Protein AF-A0A2D5Y9B2-F1 (afdb_monomer)

Sequence (205 aa):
MSTFTAEFPHLAHQVSDLDVDQLIAEATKFSTNFQPWVVFISSTDLNKKFGHHLIHPVYCCKSMHDFLKIGLDRHGCVIVVDENRAECSTLHLRELLISRTTQPFEIIPYSQTNEHQLLNEIKDSCQRVMHLISLERTISHTAQKIVSSNPRTSIASGYNHKSSNSVEYKVSQNLIRSRVSEVIDQKPEEFLRDAISQIRKPQKS

Mean predicted aligned error: 10.9 Å

Nearest PDB structures (foldseek):
  2vuh-assembly1_B-2  TM=6.798E-01  e=2.280E-01  Rhodobacter capsulatus
  4b09-assembly5_J  TM=6.342E-01  e=2.027E-01  Escherichia coli str. K-12 substr. MG1655
  2vui-assembly1_B-2  TM=6.935E-01  e=5.205E-01  Rhodobacter capsulatus
  7q4j-assembly1_A  TM=3.497E-01  e=1.056E+00  Thermoanaerobacter thermohydrosulfuricus
  4iw7-assembly1_A-2  TM=2.564E-01  e=3.236E+00  Francisella tularensis subsp. tularensis SCHU S4

Foldseek 3Di:
DDPLCVVCVVLLVVLVPDPLVVLLVQLVVPLPPDFAEEEEELCPVVCVVCVVVDPGHYYYHNHPVRCVVVPSLATQHEYEYACPDPPDHPVVVVVVSVVPYPQHYHYHHDHPPDPVVVNVVRVVRRVVSSSVNSSLVSLLVVLLVSVVPDPVVVPPDDDDSPDCPDPSSVSSSVSNVVVSVVVCVVCVPVVVVVVVVVVPDPDDD

Structure (mmCIF, N/CA/C/O backbone):
data_AF-A0A2D5Y9B2-F1
#
_entry.id   AF-A0A2D5Y9B2-F1
#
loop_
_atom_site.group_PDB
_atom_site.id
_atom_site.type_symbol
_atom_site.label_atom_id
_atom_site.label_alt_id
_atom_site.label_comp_id
_atom_site.label_asym_id
_atom_site.label_entity_id
_atom_site.label_seq_id
_atom_site.pdbx_PDB_ins_code
_atom_site.Cartn_x
_atom_site.Cartn_y
_atom_site.Cartn_z
_atom_site.occupancy
_atom_site.B_iso_or_equiv
_atom_site.auth_seq_id
_atom_site.auth_comp_id
_atom_site.auth_asym_id
_atom_site.auth_atom_id
_atom_site.pdbx_PDB_model_num
ATOM 1 N N . MET A 1 1 ? 8.720 -13.405 -19.509 1.00 42.75 1 MET A N 1
ATOM 2 C CA . MET A 1 1 ? 9.235 -12.149 -20.099 1.00 42.75 1 MET A CA 1
ATOM 3 C C . MET A 1 1 ? 8.044 -11.295 -20.491 1.00 42.75 1 MET A C 1
ATOM 5 O O . MET A 1 1 ? 7.196 -11.791 -21.223 1.00 42.75 1 MET A O 1
ATOM 9 N N . SER A 1 2 ? 7.906 -10.091 -19.930 1.00 45.91 2 SER A N 1
ATOM 10 C CA . SER A 1 2 ? 6.754 -9.227 -20.218 1.00 45.91 2 SER A CA 1
ATOM 11 C C . SER A 1 2 ? 6.873 -8.643 -21.630 1.00 45.91 2 SER A C 1
ATOM 13 O O . SER A 1 2 ? 7.965 -8.332 -22.095 1.00 45.91 2 SER A O 1
ATOM 15 N N . THR A 1 3 ? 5.759 -8.479 -22.338 1.00 50.72 3 THR A N 1
ATOM 16 C CA . THR A 1 3 ? 5.710 -7.875 -23.687 1.00 50.72 3 THR A CA 1
ATOM 17 C C . THR A 1 3 ? 6.387 -6.498 -23.754 1.00 50.72 3 THR A C 1
ATOM 19 O O . THR A 1 3 ? 6.965 -6.139 -24.775 1.00 50.72 3 THR A O 1
ATOM 22 N N . PHE A 1 4 ? 6.419 -5.770 -22.636 1.00 48.28 4 PHE A N 1
ATOM 23 C CA . PHE A 1 4 ? 7.049 -4.454 -22.499 1.00 48.28 4 PHE A CA 1
ATOM 24 C C . PHE A 1 4 ? 8.583 -4.464 -22.580 1.00 48.28 4 PHE A C 1
ATOM 26 O O . PHE A 1 4 ? 9.177 -3.464 -22.981 1.00 48.28 4 PHE A O 1
ATOM 33 N N . THR A 1 5 ? 9.243 -5.576 -22.224 1.00 57.78 5 THR A N 1
ATOM 34 C CA . THR A 1 5 ? 10.715 -5.670 -22.298 1.00 57.78 5 THR A CA 1
ATOM 35 C C . THR A 1 5 ? 11.205 -5.720 -23.748 1.00 57.78 5 THR A C 1
ATOM 37 O O . THR A 1 5 ? 12.303 -5.253 -24.040 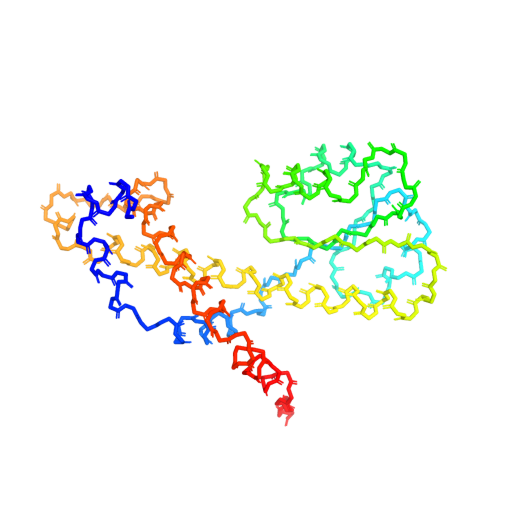1.00 57.78 5 THR A O 1
ATOM 40 N N . ALA A 1 6 ? 10.377 -6.243 -24.658 1.00 61.09 6 ALA A N 1
ATOM 41 C CA . ALA A 1 6 ? 10.677 -6.313 -26.086 1.00 61.09 6 ALA A CA 1
ATOM 42 C C . ALA A 1 6 ? 10.497 -4.960 -26.799 1.00 61.09 6 ALA A C 1
ATOM 44 O O . ALA A 1 6 ? 11.221 -4.668 -27.747 1.00 61.09 6 ALA A O 1
ATOM 45 N N . GLU A 1 7 ? 9.562 -4.125 -26.333 1.00 64.31 7 GLU A N 1
ATOM 46 C CA . GLU A 1 7 ? 9.253 -2.821 -26.937 1.00 64.31 7 GLU A CA 1
ATOM 47 C C . GLU A 1 7 ? 10.242 -1.719 -26.505 1.00 64.31 7 GLU A C 1
ATOM 49 O O . GLU A 1 7 ? 10.588 -0.842 -27.298 1.00 64.31 7 GLU A O 1
ATOM 54 N N . PHE A 1 8 ? 10.778 -1.794 -25.278 1.00 73.00 8 PHE A N 1
ATOM 55 C CA . PHE A 1 8 ? 11.723 -0.806 -24.736 1.00 73.00 8 PHE A CA 1
ATOM 56 C C . PHE A 1 8 ? 12.995 -1.445 -24.138 1.00 73.00 8 PHE A C 1
ATOM 58 O O . PHE A 1 8 ? 13.262 -1.301 -22.940 1.00 73.00 8 PHE A O 1
ATOM 65 N N . PRO A 1 9 ? 13.843 -2.101 -24.953 1.00 75.88 9 PRO A N 1
ATOM 66 C CA . PRO A 1 9 ? 15.011 -2.843 -24.462 1.00 75.88 9 PRO A CA 1
ATOM 67 C C . PRO A 1 9 ? 16.051 -1.955 -23.761 1.00 75.88 9 PRO A C 1
ATOM 69 O O . PRO A 1 9 ? 16.722 -2.389 -22.830 1.00 75.88 9 PRO A O 1
ATOM 72 N N . HIS A 1 10 ? 16.156 -0.683 -24.157 1.00 78.56 10 HIS A N 1
ATOM 73 C CA . HIS A 1 10 ? 17.067 0.272 -23.524 1.00 78.56 10 HIS A CA 1
ATOM 74 C C . HIS A 1 10 ? 16.666 0.615 -22.080 1.00 78.56 10 HIS A C 1
ATOM 76 O O . HIS A 1 10 ? 17.541 0.741 -21.230 1.00 78.56 10 HIS A O 1
ATOM 82 N N . LEU A 1 11 ? 15.363 0.717 -21.786 1.00 78.88 11 LEU A N 1
ATOM 83 C CA . LEU A 1 11 ? 14.873 0.960 -20.424 1.00 78.88 11 LEU A CA 1
ATOM 84 C C . LEU A 1 11 ? 15.108 -0.267 -19.545 1.00 78.88 11 LEU A C 1
ATOM 86 O O . LEU A 1 11 ? 15.526 -0.131 -18.401 1.00 78.88 11 LEU A O 1
ATOM 90 N N . ALA A 1 12 ? 14.891 -1.464 -20.094 1.00 78.81 12 ALA A N 1
ATOM 91 C CA . ALA A 1 12 ? 15.163 -2.709 -19.386 1.00 78.81 12 ALA A CA 1
ATOM 92 C C . ALA A 1 12 ? 16.639 -2.832 -18.983 1.00 78.81 12 ALA A C 1
ATOM 94 O O . ALA A 1 12 ? 16.920 -3.199 -17.846 1.00 78.81 12 ALA A O 1
ATOM 95 N N . HIS A 1 13 ? 17.565 -2.452 -19.869 1.00 81.25 13 HIS A N 1
ATOM 96 C CA . HIS A 1 13 ? 18.995 -2.445 -19.557 1.00 81.25 13 HIS A CA 1
ATOM 97 C C . HIS A 1 13 ? 19.363 -1.386 -18.503 1.00 81.25 13 HIS A C 1
ATOM 99 O O . HIS A 1 13 ? 20.060 -1.670 -17.539 1.00 81.25 13 HIS A O 1
ATOM 105 N N . GLN A 1 14 ? 18.822 -0.170 -18.610 1.00 79.88 14 GLN A N 1
ATOM 106 C CA . GLN A 1 14 ? 19.072 0.861 -17.596 1.00 79.88 14 GLN A CA 1
ATOM 107 C C . GLN A 1 14 ? 18.518 0.476 -16.217 1.00 79.88 14 GLN A C 1
ATOM 109 O O . GLN A 1 14 ? 19.123 0.808 -15.202 1.00 79.88 14 GLN A O 1
ATOM 114 N N . VAL A 1 15 ? 17.384 -0.231 -16.166 1.00 80.00 15 VAL A N 1
ATOM 115 C CA . VAL A 1 15 ? 16.811 -0.742 -14.913 1.00 80.00 15 VAL A CA 1
ATOM 116 C C . VAL A 1 15 ? 17.586 -1.951 -14.382 1.00 80.00 15 VAL A C 1
ATOM 118 O O . VAL A 1 15 ? 17.690 -2.093 -13.162 1.00 80.00 15 VAL A O 1
ATOM 121 N N . SER A 1 16 ? 18.155 -2.807 -15.242 1.00 80.50 16 SER A N 1
ATOM 122 C CA . SER A 1 16 ? 18.999 -3.929 -14.797 1.00 80.50 16 SER A CA 1
ATOM 123 C C . SER A 1 16 ? 20.264 -3.455 -14.090 1.00 80.50 16 SER A C 1
ATOM 125 O O . SER A 1 16 ? 20.696 -4.087 -13.131 1.00 80.50 16 SER A O 1
ATOM 127 N N . ASP A 1 17 ? 20.799 -2.312 -14.512 1.00 83.25 17 ASP A N 1
ATOM 128 C CA . ASP A 1 17 ? 22.055 -1.767 -13.993 1.00 83.25 17 ASP A CA 1
ATOM 129 C C . ASP A 1 17 ? 21.868 -0.942 -12.708 1.00 83.25 17 ASP A C 1
ATOM 131 O O . ASP A 1 17 ? 22.844 -0.494 -12.109 1.00 83.25 17 ASP A O 1
ATOM 135 N N . LEU A 1 18 ? 20.624 -0.728 -12.258 1.00 84.25 18 LEU A N 1
ATOM 136 C CA . LEU A 1 18 ? 20.363 -0.016 -11.006 1.00 84.25 18 LEU A CA 1
ATOM 137 C C . LEU A 1 18 ? 20.938 -0.769 -9.802 1.00 84.25 18 LEU A C 1
ATOM 139 O O . LEU A 1 18 ? 20.822 -1.990 -9.700 1.00 84.25 18 LEU A O 1
ATOM 143 N N . ASP A 1 19 ? 21.456 -0.030 -8.832 1.00 84.62 19 ASP A N 1
ATOM 144 C CA . ASP A 1 19 ? 21.682 -0.557 -7.492 1.00 84.62 19 ASP A CA 1
ATOM 145 C C . ASP A 1 19 ? 20.362 -0.470 -6.703 1.00 84.62 19 ASP A C 1
ATOM 147 O O . ASP A 1 19 ? 19.923 0.607 -6.287 1.00 84.62 19 ASP A O 1
ATOM 151 N N . VAL A 1 20 ? 19.674 -1.608 -6.571 1.00 82.00 20 VAL A N 1
ATOM 152 C CA . VAL A 1 20 ? 18.377 -1.687 -5.878 1.00 82.00 20 VAL A CA 1
ATOM 153 C C . VAL A 1 20 ? 18.545 -1.554 -4.367 1.00 82.00 20 VAL A C 1
ATOM 155 O O . VAL A 1 20 ? 17.680 -0.958 -3.722 1.00 82.00 20 VAL A O 1
ATOM 158 N N . ASP A 1 21 ? 19.666 -2.014 -3.813 1.00 79.88 21 ASP A N 1
ATOM 159 C CA . ASP A 1 21 ? 19.947 -1.909 -2.381 1.00 79.88 21 ASP A CA 1
ATOM 160 C C . ASP A 1 21 ? 20.160 -0.441 -1.997 1.00 79.88 21 ASP A C 1
ATOM 162 O O . ASP A 1 21 ? 19.583 0.051 -1.021 1.00 79.88 21 ASP A O 1
ATOM 166 N N . GLN A 1 22 ? 20.892 0.310 -2.829 1.00 82.62 22 GLN A N 1
ATOM 167 C CA . GLN A 1 22 ? 21.015 1.757 -2.669 1.00 82.62 22 GLN A CA 1
ATOM 168 C C . GLN A 1 22 ? 19.657 2.464 -2.795 1.00 82.62 22 GLN A C 1
ATOM 170 O O . GLN A 1 22 ? 19.368 3.370 -2.011 1.00 82.62 22 GLN A O 1
ATOM 175 N N . LEU A 1 23 ? 18.804 2.057 -3.741 1.00 82.38 23 LEU A N 1
ATOM 176 C CA . LEU A 1 23 ? 17.472 2.646 -3.929 1.00 82.38 23 LEU A CA 1
ATOM 177 C C . LEU A 1 23 ? 16.594 2.461 -2.683 1.00 82.38 23 LEU A C 1
ATOM 179 O O . LEU A 1 23 ? 15.955 3.410 -2.218 1.00 82.38 23 LEU A O 1
ATOM 183 N N . ILE A 1 24 ? 16.595 1.258 -2.110 1.00 78.25 24 ILE A N 1
ATOM 184 C CA . ILE A 1 24 ? 15.886 0.952 -0.863 1.00 78.25 24 ILE A CA 1
ATOM 185 C C . ILE A 1 24 ? 16.460 1.787 0.291 1.00 78.25 24 ILE A C 1
ATOM 187 O O . ILE A 1 24 ? 15.705 2.420 1.032 1.00 78.25 24 ILE A O 1
ATOM 191 N N . ALA A 1 25 ? 17.787 1.876 0.411 1.00 78.25 25 ALA A N 1
ATOM 192 C CA . ALA A 1 25 ? 18.440 2.692 1.434 1.00 78.25 25 ALA A CA 1
ATOM 193 C C . ALA A 1 25 ? 18.173 4.202 1.274 1.00 78.25 25 ALA A C 1
ATOM 195 O O . ALA A 1 25 ? 18.178 4.949 2.254 1.00 78.25 25 ALA A O 1
ATOM 196 N N . GLU A 1 26 ? 17.943 4.688 0.053 1.00 78.50 26 GLU A N 1
ATOM 197 C CA . GLU A 1 26 ? 17.515 6.065 -0.199 1.00 78.50 26 GLU A CA 1
ATOM 198 C C . GLU A 1 26 ? 16.062 6.289 0.230 1.00 78.50 26 GLU A C 1
ATOM 200 O O . GLU A 1 26 ? 15.765 7.321 0.834 1.00 78.50 26 GLU A O 1
ATOM 205 N N . ALA A 1 27 ? 15.173 5.316 0.009 1.00 75.50 27 ALA A N 1
ATOM 206 C CA . ALA A 1 27 ? 13.786 5.388 0.464 1.00 75.50 27 ALA A CA 1
ATOM 207 C C . ALA A 1 27 ? 13.667 5.562 1.987 1.00 75.50 27 ALA A C 1
ATOM 209 O O . ALA A 1 27 ? 12.813 6.324 2.443 1.00 75.50 27 ALA A O 1
ATOM 210 N N . THR A 1 28 ? 14.558 4.957 2.784 1.00 66.62 28 THR A N 1
ATOM 211 C CA . THR A 1 28 ? 14.522 5.133 4.248 1.00 66.62 28 THR A CA 1
ATOM 212 C C . THR A 1 28 ? 14.872 6.557 4.695 1.00 66.62 28 THR A C 1
ATOM 214 O O . THR A 1 28 ? 14.440 6.981 5.768 1.00 66.62 28 THR A O 1
ATOM 217 N N . LYS A 1 29 ? 15.591 7.335 3.870 1.00 65.94 29 LYS A N 1
ATOM 218 C CA . LYS A 1 29 ? 15.981 8.726 4.171 1.00 65.94 29 LYS A CA 1
ATOM 219 C C . LYS A 1 29 ? 14.857 9.739 3.926 1.00 65.94 29 LYS A C 1
ATOM 221 O O . LYS A 1 29 ? 14.864 10.802 4.540 1.00 65.94 29 LYS A O 1
ATOM 226 N N . PHE A 1 30 ? 13.898 9.431 3.049 1.00 56.56 30 PHE A N 1
ATOM 227 C CA . PHE A 1 30 ? 12.802 10.337 2.668 1.00 56.56 30 PHE A CA 1
ATOM 228 C C . PHE A 1 30 ? 11.581 10.297 3.604 1.00 56.56 30 PHE A C 1
ATOM 230 O O . PHE A 1 30 ? 10.629 11.052 3.386 1.00 56.56 30 PHE A O 1
ATOM 237 N N . SER A 1 31 ? 11.587 9.455 4.644 1.00 57.22 31 SER A N 1
ATOM 238 C CA . SER A 1 31 ? 10.386 9.165 5.446 1.00 57.22 31 SER A CA 1
ATOM 239 C C . SER A 1 31 ? 9.862 10.333 6.296 1.00 57.22 31 SER A C 1
ATOM 241 O O . SER A 1 31 ? 8.789 10.231 6.878 1.00 57.22 31 SER A O 1
ATOM 243 N N . THR A 1 32 ? 10.556 11.472 6.350 1.00 55.75 32 THR A N 1
ATOM 244 C CA . THR A 1 32 ? 10.253 12.550 7.305 1.00 55.75 32 THR A CA 1
ATOM 245 C C . THR A 1 32 ? 9.111 13.488 6.903 1.00 55.75 32 THR A C 1
ATOM 247 O O . THR A 1 32 ? 8.573 14.171 7.770 1.00 55.75 32 THR A O 1
ATOM 250 N N . ASN A 1 33 ? 8.696 13.523 5.630 1.00 60.28 33 ASN A N 1
ATOM 251 C CA . ASN A 1 33 ? 7.765 14.554 5.133 1.00 60.28 33 ASN A CA 1
ATOM 252 C C . ASN A 1 33 ? 6.350 14.055 4.795 1.00 60.28 33 ASN A C 1
ATOM 254 O O . ASN A 1 33 ? 5.551 14.824 4.258 1.00 60.28 33 ASN A O 1
ATOM 258 N N . PHE A 1 34 ? 6.016 12.786 5.048 1.00 69.94 34 PHE A N 1
ATOM 259 C CA . PHE A 1 34 ? 4.676 12.270 4.761 1.00 69.94 34 PHE A CA 1
ATOM 260 C C . PHE A 1 34 ? 4.128 11.453 5.921 1.00 69.94 34 PHE A C 1
ATOM 262 O O . PHE A 1 34 ? 4.796 10.563 6.431 1.00 69.94 34 PHE A O 1
ATOM 269 N N . GLN A 1 35 ? 2.887 11.741 6.304 1.00 79.94 35 GLN A N 1
ATOM 270 C CA . GLN A 1 35 ? 2.193 11.016 7.356 1.00 79.94 35 GLN A CA 1
ATOM 271 C C . GLN A 1 35 ? 1.011 10.260 6.746 1.00 79.94 35 GLN A C 1
ATOM 273 O O . GLN A 1 35 ? 0.166 10.896 6.109 1.00 79.94 35 GLN A O 1
ATOM 278 N N . PRO A 1 36 ? 0.934 8.929 6.920 1.00 88.88 36 PRO A N 1
ATOM 279 C CA . PRO A 1 36 ? -0.251 8.186 6.525 1.00 88.88 36 PRO A CA 1
ATOM 280 C C . PRO A 1 36 ? -1.459 8.651 7.332 1.00 88.88 36 PRO A C 1
ATOM 282 O O . PRO A 1 36 ? -1.324 9.128 8.460 1.00 88.88 36 PRO A O 1
ATOM 285 N N . TRP A 1 37 ? -2.644 8.505 6.754 1.00 92.81 37 TRP A N 1
ATOM 286 C CA . TRP A 1 37 ? -3.894 8.787 7.452 1.00 92.81 37 TRP A CA 1
ATOM 287 C C . TRP A 1 37 ? -4.369 7.549 8.199 1.00 92.81 37 TRP A C 1
ATOM 289 O O . TRP A 1 37 ? -4.365 6.453 7.644 1.00 92.81 37 TRP A O 1
ATOM 299 N N . VAL A 1 38 ? -4.812 7.719 9.440 1.00 93.56 38 VAL A N 1
ATOM 300 C CA . VAL A 1 38 ? -5.477 6.655 10.195 1.00 93.56 38 VAL A CA 1
ATOM 301 C C . VAL A 1 38 ? -6.977 6.818 10.011 1.00 93.56 38 VAL A C 1
ATOM 303 O O . VAL A 1 38 ? -7.529 7.879 10.293 1.00 93.56 38 VAL A O 1
ATOM 306 N N . VAL A 1 39 ? -7.647 5.778 9.528 1.00 93.94 39 VAL A N 1
ATOM 307 C CA . VAL A 1 39 ? -9.082 5.802 9.252 1.00 93.94 39 VAL A CA 1
ATOM 308 C C . VAL A 1 39 ? -9.781 4.756 10.105 1.00 93.94 39 VAL A C 1
ATOM 310 O O . VAL A 1 39 ? -9.545 3.563 9.948 1.00 93.94 39 VAL A O 1
ATOM 313 N N . PHE A 1 40 ? -10.686 5.201 10.971 1.00 92.50 40 PHE A N 1
ATOM 314 C CA . PHE A 1 40 ? -11.611 4.335 11.694 1.00 92.50 40 PHE A CA 1
ATOM 315 C C . PHE A 1 40 ? -12.913 4.216 10.898 1.00 92.50 40 PHE A C 1
ATOM 317 O O . PHE A 1 40 ? -13.611 5.215 10.705 1.00 92.50 40 PHE A O 1
ATOM 324 N N . ILE A 1 41 ? -13.253 3.011 10.436 1.00 89.75 41 ILE A N 1
ATOM 325 C CA . ILE A 1 41 ? -14.509 2.744 9.723 1.00 89.75 41 ILE A CA 1
ATOM 326 C C . ILE A 1 41 ? -15.490 2.039 10.658 1.00 89.75 41 ILE A C 1
ATOM 328 O O . ILE A 1 41 ? -15.160 1.034 11.286 1.00 89.75 41 ILE A O 1
ATOM 332 N N . SER A 1 42 ? -16.706 2.580 10.734 1.00 75.44 42 SER A N 1
ATOM 333 C CA . SER A 1 42 ? -17.836 2.032 11.496 1.00 75.44 42 SER A CA 1
ATOM 334 C C . SER A 1 42 ? -17.544 1.867 12.995 1.00 75.44 42 SER A C 1
ATOM 336 O O . SER A 1 42 ? -18.173 1.062 13.671 1.00 75.44 42 SER A O 1
ATOM 338 N N . SER A 1 43 ? -16.609 2.662 13.534 1.00 68.75 43 SER A N 1
ATOM 339 C CA . SER A 1 43 ? -16.222 2.616 14.946 1.00 68.75 43 SER A CA 1
ATOM 340 C C . SER A 1 43 ? -15.938 4.014 15.507 1.00 68.75 43 SER A C 1
ATOM 342 O O . SER A 1 43 ? -14.802 4.481 15.600 1.00 68.75 43 SER A O 1
ATOM 344 N N . THR A 1 44 ? -17.010 4.727 15.863 1.00 64.81 44 THR A N 1
ATOM 345 C CA . THR A 1 44 ? -16.948 6.122 16.339 1.00 64.81 44 THR A CA 1
ATOM 346 C C . THR A 1 44 ? -16.265 6.280 17.697 1.00 64.81 44 THR A C 1
ATOM 348 O O . THR A 1 44 ? -15.756 7.359 18.005 1.00 64.81 44 THR A O 1
ATOM 351 N N . ASP A 1 45 ? -16.226 5.219 18.503 1.00 76.50 45 ASP A N 1
ATOM 352 C CA . ASP A 1 45 ? -15.637 5.259 19.843 1.00 76.50 45 ASP A CA 1
ATOM 353 C C . ASP A 1 45 ? -14.108 5.154 19.824 1.00 76.50 45 ASP A C 1
ATOM 355 O O . ASP A 1 45 ? -13.450 5.691 20.717 1.00 76.50 45 ASP A O 1
ATOM 359 N N . LEU A 1 46 ? -13.519 4.562 18.777 1.00 79.88 46 LEU A N 1
ATOM 360 C CA . LEU A 1 46 ? -12.062 4.447 18.645 1.00 79.88 46 LEU A CA 1
ATOM 361 C C . LEU A 1 46 ? -11.384 5.807 18.535 1.00 79.88 46 LEU A C 1
ATOM 363 O O . LEU A 1 46 ? -10.311 6.003 19.095 1.00 79.88 46 LEU A O 1
ATOM 367 N N . ASN A 1 47 ? -12.017 6.783 17.889 1.00 80.94 47 ASN A N 1
ATOM 368 C CA . ASN A 1 47 ? -11.429 8.114 17.784 1.00 80.94 47 ASN A CA 1
ATOM 369 C C . ASN A 1 47 ? -11.316 8.816 19.134 1.00 80.94 47 ASN A C 1
ATOM 371 O O . ASN A 1 47 ? -10.304 9.444 19.426 1.00 80.94 47 ASN A O 1
ATOM 375 N N . LYS A 1 48 ? -12.332 8.667 19.990 1.00 79.94 48 LYS A N 1
ATOM 376 C CA . LYS A 1 48 ? -12.279 9.214 21.350 1.00 79.94 48 LYS A CA 1
ATOM 377 C C . LYS A 1 48 ? -11.159 8.552 22.154 1.00 79.94 48 LYS A C 1
ATOM 379 O O . LYS A 1 48 ? -10.435 9.238 22.869 1.00 79.94 48 LYS A O 1
ATOM 384 N N . LYS A 1 49 ? -11.001 7.236 21.996 1.00 80.44 49 LYS A N 1
ATOM 385 C CA . LYS A 1 49 ? -10.015 6.427 22.723 1.00 80.44 49 LYS A CA 1
ATOM 386 C C . LYS A 1 49 ? -8.578 6.647 22.251 1.00 80.44 49 LYS A C 1
ATOM 388 O O . LYS A 1 49 ? -7.686 6.773 23.076 1.00 80.44 49 LYS A O 1
ATOM 393 N N . PHE A 1 50 ? -8.347 6.731 20.943 1.00 82.50 50 PHE A N 1
ATOM 394 C CA . PHE A 1 50 ? -7.000 6.688 20.363 1.00 82.50 50 PHE A CA 1
ATOM 395 C C . PHE A 1 50 ? -6.578 7.966 19.651 1.00 82.50 50 PHE A C 1
ATOM 397 O O . PHE A 1 50 ? -5.382 8.171 19.463 1.00 82.50 50 PHE A O 1
ATOM 404 N N . GLY A 1 51 ? -7.512 8.842 19.274 1.00 78.56 51 GLY A N 1
ATOM 405 C CA . GLY A 1 51 ? -7.213 10.005 18.435 1.00 78.56 51 GLY A CA 1
ATOM 406 C C . GLY A 1 51 ? -6.139 10.920 19.026 1.00 78.56 51 GLY A C 1
ATOM 407 O O . GLY A 1 51 ? -5.281 11.409 18.305 1.00 78.56 51 GLY A O 1
ATOM 408 N N . HIS A 1 52 ? -6.120 11.076 20.351 1.00 81.62 52 HIS A N 1
ATOM 409 C CA . HIS A 1 52 ? -5.137 11.896 21.064 1.00 81.62 52 HIS A CA 1
ATOM 410 C C . HIS A 1 52 ? -3.771 11.210 21.269 1.00 81.62 52 HIS A C 1
ATOM 412 O O . HIS A 1 52 ? -2.797 11.870 21.623 1.00 81.62 52 HIS A O 1
ATOM 418 N N . HIS A 1 53 ? -3.684 9.895 21.050 1.00 83.69 53 HIS A N 1
ATOM 419 C CA . HIS A 1 53 ? -2.446 9.116 21.149 1.00 83.69 53 HIS A CA 1
ATOM 420 C C . HIS A 1 53 ? -1.720 8.959 19.807 1.00 83.69 53 HIS A C 1
ATOM 422 O O . HIS A 1 53 ? -0.618 8.401 19.761 1.00 83.69 53 HIS A O 1
ATOM 428 N N . LEU A 1 54 ? -2.342 9.412 18.717 1.00 84.75 54 LEU A N 1
ATOM 429 C CA . LEU A 1 54 ? -1.829 9.297 17.362 1.00 84.75 54 LEU A CA 1
ATOM 430 C C . LEU A 1 54 ? -1.301 10.654 16.894 1.00 84.75 54 LEU A C 1
ATOM 432 O O . LEU A 1 54 ? -1.982 11.668 16.971 1.00 84.75 54 LEU A O 1
ATOM 436 N N . ILE A 1 55 ? -0.069 10.656 16.389 1.00 84.06 55 ILE A N 1
ATOM 437 C CA . ILE A 1 55 ? 0.566 11.842 15.788 1.00 84.06 55 ILE A CA 1
ATOM 438 C C . ILE A 1 55 ? 0.029 12.071 14.360 1.00 84.06 55 ILE A C 1
ATOM 440 O O . ILE A 1 55 ? 0.119 13.168 13.818 1.00 84.06 55 ILE A O 1
ATOM 444 N N . HIS A 1 56 ? -0.528 11.022 13.751 1.00 84.38 56 HIS A N 1
ATOM 445 C CA . HIS A 1 56 ? -1.033 11.005 12.383 1.00 84.38 56 HIS A CA 1
ATOM 446 C C . HIS A 1 56 ? -2.447 11.597 12.279 1.00 84.38 56 HIS A C 1
ATOM 448 O O . HIS A 1 56 ? -3.222 11.465 13.227 1.00 84.38 56 HIS A O 1
ATOM 454 N N . PRO A 1 57 ? -2.836 12.171 11.123 1.00 88.06 57 PRO A N 1
ATOM 455 C CA . PRO A 1 57 ? -4.210 12.602 10.883 1.00 88.06 57 PRO A CA 1
ATOM 456 C C . PRO A 1 57 ? -5.195 11.439 11.039 1.00 88.06 57 PRO A C 1
ATOM 458 O O . PRO A 1 57 ? -5.027 10.394 10.408 1.00 88.06 57 PRO A O 1
ATOM 461 N N . VAL A 1 58 ? -6.229 11.636 11.859 1.00 91.12 58 VAL A N 1
ATOM 462 C CA . VAL A 1 58 ? -7.250 10.623 12.148 1.00 91.12 58 VAL A CA 1
ATOM 463 C C . VAL A 1 58 ? -8.584 11.016 11.520 1.00 91.12 58 VAL A C 1
ATOM 465 O O . VAL A 1 58 ? -9.086 12.118 11.742 1.00 91.12 58 VAL A O 1
ATOM 468 N N . TYR A 1 59 ? -9.189 10.089 10.781 1.00 91.00 59 TYR A N 1
ATOM 469 C CA . TYR A 1 59 ? -10.498 10.239 10.153 1.00 91.00 59 TYR A CA 1
ATOM 470 C C . TYR A 1 59 ? -11.462 9.163 10.637 1.00 91.00 59 TYR A C 1
ATOM 472 O O . TYR A 1 59 ? -11.086 8.016 10.864 1.00 91.00 59 TYR A O 1
ATOM 480 N N . CYS A 1 60 ? -12.731 9.538 10.775 1.00 90.38 60 CYS A N 1
ATOM 481 C CA . CYS A 1 60 ? -13.804 8.624 11.154 1.00 90.38 60 CYS A CA 1
ATOM 482 C C . CYS A 1 60 ? -14.831 8.560 10.038 1.00 90.38 60 CYS A C 1
ATOM 484 O O . CYS A 1 60 ? -15.438 9.576 9.692 1.00 90.38 60 CYS A O 1
ATOM 486 N N . CYS A 1 61 ? -15.066 7.364 9.524 1.00 90.19 61 CYS A N 1
ATOM 487 C CA . CYS A 1 61 ? -16.095 7.103 8.533 1.00 90.19 61 CYS A CA 1
ATOM 488 C C . CYS A 1 61 ? -17.173 6.230 9.167 1.00 90.19 61 CYS A C 1
ATOM 490 O O . CYS A 1 61 ? -16.868 5.279 9.884 1.00 90.19 61 CYS A O 1
ATOM 492 N N . LYS A 1 62 ? -18.447 6.541 8.911 1.00 88.31 62 LYS A N 1
ATOM 493 C CA . LYS A 1 62 ? -19.557 5.739 9.451 1.00 88.31 62 LYS A CA 1
ATOM 494 C C . LYS A 1 62 ? -19.735 4.419 8.703 1.00 88.31 62 LYS A C 1
ATOM 496 O O . LYS A 1 62 ? -20.410 3.539 9.214 1.00 88.31 62 LYS A O 1
ATOM 501 N N . SER A 1 63 ? -19.182 4.336 7.496 1.00 89.38 63 SER A N 1
ATOM 502 C CA . SER A 1 63 ? -19.266 3.191 6.594 1.00 89.38 63 SER A CA 1
ATOM 503 C C . SER A 1 63 ? -18.093 3.191 5.612 1.00 89.38 63 SER A C 1
ATOM 505 O O . SER A 1 63 ? -17.411 4.210 5.430 1.00 89.38 63 SER A O 1
ATOM 507 N N . MET A 1 64 ? -17.893 2.068 4.924 1.00 88.88 64 MET A N 1
ATOM 508 C CA . MET A 1 64 ? -16.964 1.957 3.797 1.00 88.88 64 MET A CA 1
ATOM 509 C C . MET A 1 64 ? -17.369 2.891 2.648 1.00 88.88 64 MET A C 1
ATOM 511 O O . MET A 1 64 ? -16.512 3.466 1.978 1.00 88.88 64 MET A O 1
ATOM 515 N N . HIS A 1 65 ? -18.671 3.086 2.434 1.00 89.62 65 HIS A N 1
ATOM 516 C CA . HIS A 1 65 ? -19.165 4.011 1.417 1.00 89.62 65 HIS A CA 1
ATOM 517 C C . HIS A 1 65 ? -18.710 5.454 1.687 1.00 89.62 65 HIS A C 1
ATOM 519 O O . HIS A 1 65 ? -18.245 6.127 0.768 1.00 89.62 65 HIS A O 1
ATOM 525 N N . ASP A 1 66 ? -18.779 5.918 2.938 1.00 90.62 66 ASP A N 1
ATOM 526 C CA . ASP A 1 66 ? -18.301 7.258 3.305 1.00 90.62 66 ASP A CA 1
ATOM 527 C C . ASP A 1 66 ? -16.795 7.403 3.069 1.00 90.62 66 ASP A C 1
ATOM 529 O O . ASP A 1 66 ? -16.352 8.406 2.508 1.00 90.62 66 ASP A O 1
ATOM 533 N N . PHE A 1 67 ? -16.023 6.380 3.440 1.00 92.00 67 PHE A N 1
ATOM 534 C CA . PHE A 1 67 ? -14.581 6.324 3.206 1.00 92.00 67 PHE A CA 1
ATOM 535 C C . PHE A 1 67 ? -14.230 6.502 1.716 1.00 92.00 67 PHE A C 1
ATOM 537 O O . PHE A 1 67 ? -13.410 7.358 1.368 1.00 92.00 67 PHE A O 1
ATOM 544 N N . LEU A 1 68 ? -14.908 5.763 0.831 1.00 91.50 68 LEU A N 1
ATOM 545 C CA . LEU A 1 68 ? -14.701 5.845 -0.620 1.00 91.50 68 LEU A CA 1
ATOM 546 C C . LEU A 1 68 ? -15.208 7.164 -1.214 1.00 91.50 68 LEU A C 1
ATOM 548 O O . LEU A 1 68 ? -14.578 7.731 -2.105 1.00 91.50 68 LEU A O 1
ATOM 552 N N . LYS A 1 69 ? -16.347 7.670 -0.731 1.00 91.56 69 LYS A N 1
ATOM 553 C CA . LYS A 1 69 ? -16.958 8.908 -1.231 1.00 91.56 69 LYS A CA 1
ATOM 554 C C . LYS A 1 69 ? -16.100 10.136 -0.929 1.00 91.56 69 LYS A C 1
ATOM 556 O O . LYS A 1 69 ? -16.009 11.029 -1.768 1.00 91.56 69 LYS A O 1
ATOM 561 N N . ILE A 1 70 ? -15.486 10.183 0.254 1.00 91.06 70 ILE A N 1
ATOM 562 C CA . ILE A 1 70 ? -14.571 11.265 0.653 1.00 91.06 70 ILE A CA 1
ATOM 563 C C . ILE A 1 70 ? -13.241 11.168 -0.116 1.00 91.06 70 ILE A C 1
ATOM 565 O O . ILE A 1 70 ? -12.533 12.162 -0.253 1.00 91.06 70 ILE A O 1
ATOM 569 N N . GLY A 1 71 ? -12.924 9.996 -0.674 1.00 90.38 71 GLY A N 1
ATOM 570 C CA . GLY A 1 71 ? -11.706 9.773 -1.448 1.00 90.38 71 GLY A CA 1
ATOM 571 C C . GLY A 1 71 ? -10.478 9.513 -0.579 1.00 90.38 71 GLY A C 1
ATOM 572 O O . GLY A 1 71 ? -9.358 9.766 -1.021 1.00 90.38 71 GLY A O 1
ATOM 573 N N . LEU A 1 72 ? -10.668 9.025 0.654 1.00 91.00 72 LEU A N 1
ATOM 574 C CA . LEU A 1 72 ? -9.561 8.681 1.553 1.00 91.00 72 LEU A CA 1
ATOM 575 C C . LEU A 1 72 ? -8.726 7.504 1.003 1.00 91.00 72 LEU A C 1
ATOM 577 O O . LEU A 1 72 ? -7.541 7.409 1.307 1.00 91.00 72 LEU A O 1
ATOM 581 N N . ASP A 1 73 ? -9.307 6.670 0.129 1.00 89.69 73 ASP A N 1
ATOM 582 C CA . ASP A 1 73 ? -8.624 5.596 -0.612 1.00 89.69 73 ASP A CA 1
ATOM 583 C C . ASP A 1 73 ? -7.507 6.112 -1.532 1.00 89.69 73 ASP A C 1
ATOM 585 O O . ASP A 1 73 ? -6.596 5.371 -1.895 1.00 89.69 73 ASP A O 1
ATOM 589 N N . ARG A 1 74 ? -7.529 7.400 -1.890 1.00 88.56 74 ARG A N 1
ATOM 590 C CA . ARG A 1 74 ? -6.509 8.036 -2.740 1.00 88.56 74 ARG A CA 1
ATOM 591 C C . ARG A 1 74 ? -5.264 8.482 -1.977 1.00 88.56 74 ARG A C 1
ATOM 593 O O . ARG A 1 74 ? -4.380 9.090 -2.579 1.00 88.56 74 ARG A O 1
ATOM 600 N N . HIS A 1 75 ? -5.196 8.203 -0.679 1.00 88.88 75 HIS A N 1
ATOM 601 C CA . HIS A 1 75 ? -4.080 8.544 0.193 1.00 88.88 75 HIS A CA 1
ATOM 602 C C . HIS A 1 75 ? -3.483 7.285 0.813 1.00 88.88 75 HIS A C 1
ATOM 604 O O . HIS A 1 75 ? -4.156 6.266 0.964 1.00 88.88 75 HIS A O 1
ATOM 610 N N . GLY A 1 76 ? -2.210 7.364 1.198 1.00 90.94 76 GLY A N 1
ATOM 611 C CA . GLY A 1 76 ? -1.607 6.298 1.979 1.00 90.94 76 GLY A CA 1
ATOM 612 C C . GLY A 1 76 ? -2.237 6.237 3.368 1.00 90.94 76 GLY A C 1
ATOM 613 O O . GLY A 1 76 ? -2.242 7.248 4.078 1.00 90.94 76 GLY A O 1
ATOM 614 N N . CYS A 1 77 ? -2.805 5.092 3.742 1.00 94.50 77 CYS A N 1
ATOM 615 C CA . CYS A 1 77 ? -3.654 5.005 4.928 1.00 94.50 77 CYS A CA 1
ATOM 616 C C . CYS A 1 77 ? -3.539 3.688 5.704 1.00 94.50 77 CYS A C 1
ATOM 618 O O . CYS A 1 77 ? -3.273 2.623 5.156 1.00 94.50 77 CYS A O 1
ATOM 620 N N . VAL A 1 78 ? -3.781 3.775 7.008 1.00 95.25 78 VAL A N 1
ATOM 621 C CA . VAL A 1 78 ? -4.030 2.635 7.890 1.00 95.25 78 VAL A CA 1
ATOM 622 C C . VAL A 1 78 ? -5.517 2.633 8.206 1.00 95.25 78 VAL A C 1
ATOM 624 O O . VAL A 1 78 ? -6.040 3.594 8.769 1.00 95.25 78 VAL A O 1
ATOM 627 N N . ILE A 1 79 ? -6.204 1.570 7.815 1.00 94.75 79 ILE A N 1
ATOM 628 C CA . ILE A 1 79 ? -7.655 1.451 7.894 1.00 94.75 79 ILE A CA 1
ATOM 629 C C . ILE A 1 79 ? -7.987 0.446 8.987 1.00 94.75 79 ILE A C 1
ATOM 631 O O . ILE A 1 79 ? -7.686 -0.738 8.868 1.00 94.75 79 ILE A O 1
ATOM 635 N N . VAL A 1 80 ? -8.640 0.902 10.044 1.00 92.81 80 VAL A N 1
ATOM 636 C CA . VAL A 1 80 ? -9.123 0.037 11.117 1.00 92.81 80 VAL A CA 1
ATOM 637 C C . VAL A 1 80 ? -10.608 -0.213 10.903 1.00 92.81 80 VAL A C 1
ATOM 639 O O . VAL A 1 80 ? -11.402 0.725 10.770 1.00 92.81 80 VAL A O 1
ATOM 642 N N . VAL A 1 81 ? -10.974 -1.488 10.854 1.00 91.00 81 VAL A N 1
ATOM 643 C CA . VAL A 1 81 ? -12.328 -1.963 10.551 1.00 91.00 81 VAL A CA 1
ATOM 644 C C . VAL A 1 81 ? -12.770 -2.957 11.609 1.00 91.00 81 VAL A C 1
ATOM 646 O O . VAL A 1 81 ? -11.965 -3.763 12.062 1.00 91.00 81 VAL A O 1
ATOM 649 N N . ASP A 1 82 ? -14.051 -2.955 11.967 1.00 86.94 82 ASP A N 1
ATOM 650 C CA . ASP A 1 82 ? -14.600 -4.033 12.794 1.00 86.94 82 ASP A CA 1
ATOM 651 C C . ASP A 1 82 ? -14.468 -5.377 12.052 1.00 86.94 82 ASP A C 1
ATOM 653 O O . ASP A 1 82 ? -14.743 -5.473 10.843 1.00 86.94 82 ASP A O 1
ATOM 657 N N . GLU A 1 83 ? -14.009 -6.402 12.766 1.00 82.62 83 GLU A N 1
ATOM 658 C CA . GLU A 1 83 ? -13.867 -7.762 12.248 1.00 82.62 83 GLU A CA 1
ATOM 659 C C . GLU A 1 83 ? -15.225 -8.353 11.828 1.00 82.62 83 GLU A C 1
ATOM 661 O O . GLU A 1 83 ? -15.310 -9.016 10.795 1.00 82.62 83 GLU A O 1
ATOM 666 N N . ASN A 1 84 ? -16.304 -8.011 12.543 1.00 79.31 84 ASN A N 1
ATOM 667 C CA . ASN A 1 84 ? -17.656 -8.542 12.331 1.00 79.31 84 ASN A CA 1
ATOM 668 C C . ASN A 1 84 ? -18.561 -7.618 11.497 1.00 79.31 84 ASN A C 1
ATOM 670 O O . ASN A 1 84 ? -19.790 -7.670 11.598 1.00 79.31 84 ASN A O 1
ATOM 674 N N . ARG A 1 85 ? -17.985 -6.735 10.676 1.00 81.44 85 ARG A N 1
ATOM 675 C CA . ARG A 1 85 ? -18.778 -5.790 9.877 1.00 81.44 85 ARG A CA 1
ATOM 676 C C . ARG A 1 85 ? -19.633 -6.493 8.818 1.00 81.44 85 ARG A C 1
ATOM 678 O O . ARG A 1 85 ? -19.171 -7.377 8.101 1.00 81.44 85 ARG A O 1
ATOM 685 N N . ALA A 1 86 ? -20.862 -6.008 8.651 1.00 77.81 86 ALA A N 1
ATOM 686 C CA . ALA A 1 86 ? -21.806 -6.536 7.666 1.00 77.81 86 ALA A CA 1
ATOM 687 C C . ALA A 1 86 ? -21.521 -6.075 6.224 1.00 77.81 86 ALA A C 1
ATOM 689 O O . ALA A 1 86 ? -21.960 -6.717 5.276 1.00 77.81 86 ALA A O 1
ATOM 690 N N . GLU A 1 87 ? -20.810 -4.957 6.043 1.00 80.56 87 GLU A N 1
ATOM 691 C CA . GLU A 1 87 ? -20.659 -4.315 4.729 1.00 80.56 87 GLU A CA 1
ATOM 692 C C . GLU A 1 87 ? -19.801 -5.128 3.750 1.00 80.56 87 GLU A C 1
ATOM 694 O O . GLU A 1 87 ? -20.123 -5.202 2.567 1.00 80.56 87 GLU A O 1
ATOM 699 N N . CYS A 1 88 ? -18.675 -5.682 4.214 1.00 84.06 88 CYS A N 1
ATOM 700 C CA . CYS A 1 88 ? -17.698 -6.352 3.357 1.00 84.06 88 CYS A CA 1
ATOM 701 C C . CYS A 1 88 ? -16.639 -7.078 4.197 1.00 84.06 88 CYS A C 1
ATOM 703 O O . CYS A 1 88 ? -16.154 -6.519 5.176 1.00 84.06 88 CYS A O 1
ATOM 705 N N . SER A 1 89 ? -16.200 -8.275 3.798 1.00 88.25 89 SER A N 1
ATOM 706 C CA . SER A 1 89 ? -15.073 -8.958 4.461 1.00 88.25 89 SER A CA 1
ATOM 707 C C . SER A 1 89 ? -13.741 -8.208 4.274 1.00 88.25 89 SER A C 1
ATOM 709 O O . SER A 1 89 ? -13.594 -7.404 3.352 1.00 88.25 89 SER A O 1
ATOM 711 N N . THR A 1 90 ? -12.723 -8.508 5.086 1.00 90.31 90 THR A N 1
ATOM 712 C CA . THR A 1 90 ? -11.381 -7.892 4.956 1.00 90.31 90 THR A CA 1
ATOM 713 C C . THR A 1 90 ? -10.674 -8.256 3.660 1.00 90.31 90 THR A C 1
ATOM 715 O O . THR A 1 90 ? -10.017 -7.396 3.077 1.00 90.31 90 THR A O 1
ATOM 718 N N . LEU A 1 91 ? -10.881 -9.477 3.162 1.00 90.62 91 LEU A N 1
ATOM 719 C CA . LEU A 1 91 ? -10.350 -9.914 1.874 1.00 90.62 91 LEU A CA 1
ATOM 720 C C . LEU A 1 91 ? -10.920 -9.073 0.722 1.00 90.62 91 LEU A C 1
ATOM 722 O O . LEU A 1 91 ? -10.175 -8.394 0.025 1.00 90.62 91 LEU A O 1
ATOM 726 N N . HIS A 1 92 ? -12.246 -9.040 0.589 1.00 90.31 92 HIS A N 1
ATOM 727 C CA . HIS A 1 92 ? -12.922 -8.284 -0.469 1.00 90.31 92 HIS A CA 1
ATOM 728 C C . HIS A 1 92 ? -12.651 -6.767 -0.392 1.00 90.31 92 HIS A C 1
ATOM 730 O O . HIS A 1 92 ? -12.510 -6.113 -1.424 1.00 90.31 92 HIS A O 1
ATOM 736 N N . LEU A 1 93 ? -12.523 -6.189 0.812 1.00 89.94 93 LEU A N 1
ATOM 737 C CA . LEU A 1 93 ? -12.116 -4.785 0.967 1.00 89.94 93 LEU A CA 1
ATOM 738 C C . LEU A 1 93 ? -10.697 -4.556 0.432 1.00 89.94 93 LEU A C 1
ATOM 740 O O . LEU A 1 93 ? -10.454 -3.577 -0.270 1.00 89.94 93 LEU A O 1
ATOM 744 N N . ARG A 1 94 ? -9.762 -5.461 0.738 1.00 93.00 94 ARG A N 1
ATOM 745 C CA . ARG A 1 94 ? -8.390 -5.383 0.227 1.00 93.00 94 ARG A CA 1
ATOM 746 C C . ARG A 1 94 ? -8.367 -5.444 -1.300 1.00 93.00 94 ARG A C 1
ATOM 748 O O . ARG A 1 94 ? -7.723 -4.600 -1.914 1.00 93.00 94 ARG A O 1
ATOM 755 N N . GLU A 1 95 ? -9.080 -6.391 -1.904 1.00 92.00 95 GLU A N 1
ATOM 756 C CA . GLU A 1 95 ? -9.175 -6.524 -3.366 1.00 92.00 95 GLU A CA 1
ATOM 757 C C . GLU A 1 95 ? -9.755 -5.265 -4.019 1.00 92.00 95 GLU A C 1
ATOM 759 O O . GLU A 1 95 ? -9.195 -4.743 -4.988 1.00 92.00 95 GLU A O 1
ATOM 764 N N . LEU A 1 96 ? -10.829 -4.721 -3.436 1.00 91.06 96 LEU A N 1
ATOM 765 C CA . LEU A 1 96 ? -11.427 -3.471 -3.887 1.00 91.06 96 LEU A CA 1
ATOM 766 C C . LEU A 1 96 ? -10.405 -2.330 -3.866 1.00 91.06 96 LEU A C 1
ATOM 768 O O . LEU A 1 96 ? -10.283 -1.607 -4.853 1.00 91.06 96 LEU A O 1
ATOM 772 N N . LEU A 1 97 ? -9.657 -2.167 -2.775 1.00 91.75 97 LEU A N 1
ATOM 773 C CA . LEU A 1 97 ? -8.693 -1.075 -2.652 1.00 91.75 97 LEU A CA 1
ATOM 774 C C . LEU A 1 97 ? -7.510 -1.233 -3.605 1.00 91.75 97 LEU A C 1
ATOM 776 O O . LEU A 1 97 ? -7.170 -0.265 -4.281 1.00 91.75 97 LEU A O 1
ATOM 780 N N . ILE A 1 98 ? -6.964 -2.443 -3.756 1.00 90.31 98 ILE A N 1
ATOM 781 C CA . ILE A 1 98 ? -5.898 -2.724 -4.735 1.00 90.31 98 ILE A CA 1
ATOM 782 C C . ILE A 1 98 ? -6.334 -2.325 -6.153 1.00 90.31 98 ILE A C 1
ATOM 784 O O . ILE A 1 98 ? -5.539 -1.782 -6.915 1.00 90.31 98 ILE A O 1
ATOM 788 N N . SER A 1 99 ? -7.604 -2.545 -6.509 1.00 87.81 99 SER A N 1
ATOM 789 C CA . SER A 1 99 ? -8.120 -2.175 -7.836 1.00 87.81 99 SER A CA 1
ATOM 790 C C . SER A 1 99 ? -8.319 -0.665 -8.038 1.00 87.81 99 SER A C 1
ATOM 792 O O . SER A 1 99 ? -8.409 -0.199 -9.175 1.00 87.81 99 SER A O 1
ATOM 794 N N . ARG A 1 100 ? -8.415 0.108 -6.950 1.00 87.25 100 ARG A N 1
ATOM 795 C CA . ARG A 1 100 ? -8.818 1.524 -6.975 1.00 87.25 100 ARG A CA 1
ATOM 796 C C . ARG A 1 100 ? -7.689 2.498 -6.698 1.00 87.25 100 ARG A C 1
ATOM 798 O O . ARG A 1 100 ? -7.760 3.640 -7.153 1.00 87.25 100 ARG A O 1
ATOM 805 N N . THR A 1 101 ? -6.685 2.080 -5.937 1.00 87.50 101 THR A N 1
ATOM 806 C CA . THR A 1 101 ? -5.595 2.949 -5.514 1.00 87.50 101 THR A CA 1
ATOM 807 C C . THR A 1 101 ? -4.247 2.285 -5.708 1.00 87.50 101 THR A C 1
ATOM 809 O O . THR A 1 101 ? -4.075 1.087 -5.511 1.00 87.50 101 THR A O 1
ATOM 812 N N . THR A 1 102 ? -3.268 3.100 -6.082 1.00 84.19 102 THR A N 1
ATOM 813 C CA . THR A 1 102 ? -1.854 2.718 -6.083 1.00 84.19 102 THR A CA 1
ATOM 814 C C . THR A 1 102 ? -1.150 3.193 -4.814 1.00 84.19 102 THR A C 1
ATOM 816 O O . THR A 1 102 ? 0.062 3.035 -4.697 1.00 84.19 102 THR A O 1
ATOM 819 N N . GLN A 1 103 ? -1.869 3.849 -3.895 1.00 88.38 103 GLN A N 1
ATOM 820 C CA . GLN A 1 103 ? -1.291 4.293 -2.635 1.00 88.38 103 GLN A CA 1
ATOM 821 C C . GLN A 1 103 ? -1.154 3.113 -1.670 1.00 88.38 103 GLN A C 1
ATOM 823 O O . GLN A 1 103 ? -2.079 2.307 -1.569 1.00 88.38 103 GLN A O 1
ATOM 828 N N . PRO A 1 104 ? -0.038 3.019 -0.930 1.00 91.38 104 PRO A N 1
ATOM 829 C CA . PRO A 1 104 ? 0.132 1.999 0.094 1.00 91.38 104 PRO A CA 1
ATOM 830 C C . PRO A 1 104 ? -0.925 2.106 1.191 1.00 91.38 104 PRO A C 1
ATOM 832 O O . PRO A 1 104 ? -1.183 3.192 1.709 1.00 91.38 104 PRO A O 1
ATOM 835 N N . PHE A 1 105 ? -1.499 0.975 1.584 1.00 94.44 105 PHE A N 1
ATOM 836 C CA . PHE A 1 105 ? -2.449 0.923 2.684 1.00 94.44 105 PHE A CA 1
ATOM 837 C C . PHE A 1 105 ? -2.314 -0.370 3.486 1.00 94.44 105 PHE A C 1
ATOM 839 O O . PHE A 1 105 ? -1.864 -1.394 2.971 1.00 94.44 105 PHE A O 1
ATOM 846 N N . GLU A 1 106 ? -2.760 -0.331 4.737 1.00 95.06 106 GLU A N 1
ATOM 847 C CA . GLU A 1 106 ? -2.915 -1.516 5.582 1.00 95.06 106 GLU A CA 1
ATOM 848 C C . GLU A 1 106 ? -4.311 -1.549 6.203 1.00 95.06 106 GLU A C 1
ATOM 850 O O . GLU A 1 106 ? -4.881 -0.505 6.512 1.00 95.06 106 GLU A O 1
ATOM 855 N N . ILE A 1 107 ? -4.873 -2.751 6.363 1.00 94.12 107 ILE A N 1
ATOM 856 C CA . ILE A 1 107 ? -6.183 -2.960 6.989 1.00 94.12 107 ILE A CA 1
ATOM 857 C C . ILE A 1 107 ? -5.974 -3.747 8.278 1.00 94.12 107 ILE A C 1
ATOM 859 O O . ILE A 1 107 ? -5.461 -4.864 8.223 1.00 94.12 107 ILE A O 1
ATOM 863 N N . ILE A 1 108 ? -6.418 -3.185 9.399 1.00 92.69 108 ILE A N 1
ATOM 864 C CA . ILE A 1 108 ? -6.376 -3.800 10.726 1.00 92.69 108 ILE A CA 1
ATOM 865 C C . ILE A 1 108 ? -7.808 -4.210 11.103 1.00 92.69 108 ILE A C 1
ATOM 867 O O . ILE A 1 108 ? -8.645 -3.332 11.350 1.00 92.69 108 ILE A O 1
ATOM 871 N N . PRO A 1 109 ? -8.136 -5.514 11.116 1.00 89.75 109 PRO A N 1
ATOM 872 C CA . PRO A 1 109 ? -9.384 -5.987 11.696 1.00 89.75 109 PRO A CA 1
ATOM 873 C C . PRO A 1 109 ? -9.340 -5.829 13.221 1.00 89.75 109 PRO A C 1
ATOM 875 O O . PRO A 1 109 ? -8.373 -6.215 13.869 1.00 89.75 109 PRO A O 1
ATOM 878 N N . TYR A 1 110 ? -10.392 -5.256 13.795 1.00 86.69 110 TYR A N 1
ATOM 879 C CA . TYR A 1 110 ? -10.515 -5.006 15.224 1.00 86.69 110 TYR A CA 1
ATOM 880 C C . TYR A 1 110 ? -11.710 -5.765 15.805 1.00 86.69 110 TYR A C 1
ATOM 882 O O . TYR A 1 110 ? -12.849 -5.531 15.404 1.00 86.69 110 TYR A O 1
ATOM 890 N N . SER A 1 111 ? -11.453 -6.624 16.793 1.00 82.75 111 SER A N 1
ATOM 891 C CA . SER A 1 111 ? -12.459 -7.413 17.525 1.00 82.75 111 SER A CA 1
ATOM 892 C C . SER A 1 111 ? -12.544 -7.067 19.013 1.00 82.75 111 SER A C 1
ATOM 894 O O . SER A 1 111 ? -12.793 -7.923 19.858 1.00 82.75 111 SER A O 1
ATOM 896 N N . GLN A 1 112 ? -12.370 -5.788 19.361 1.00 70.50 112 GLN A N 1
ATOM 897 C CA . GLN A 1 112 ? -12.573 -5.279 20.728 1.00 70.50 112 GLN A CA 1
ATOM 898 C C . GLN A 1 112 ? -11.616 -5.824 21.804 1.00 70.50 112 GLN A C 1
ATOM 900 O O . GLN A 1 112 ? -11.832 -5.597 22.994 1.00 70.50 112 GLN A O 1
ATOM 905 N N . THR A 1 113 ? -10.521 -6.479 21.421 1.00 70.00 113 THR A N 1
ATOM 906 C CA . THR A 1 113 ? -9.491 -6.952 22.356 1.00 70.00 113 THR A CA 1
ATOM 907 C C . THR A 1 113 ? -8.336 -5.952 22.496 1.00 70.00 113 THR A C 1
ATOM 909 O O . THR A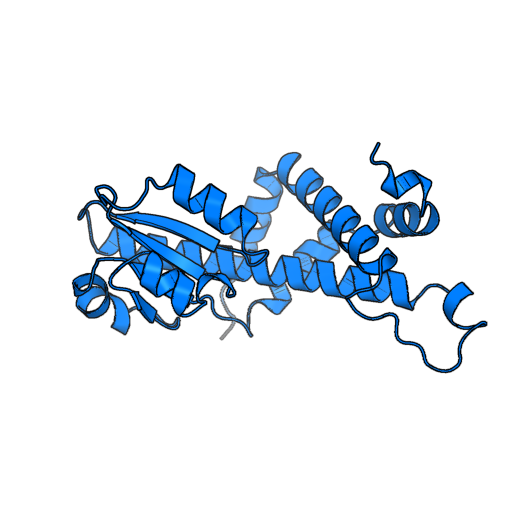 1 113 ? -7.981 -5.254 21.553 1.00 70.00 113 THR A O 1
ATOM 912 N N . ASN A 1 114 ? -7.817 -5.853 23.728 1.00 80.81 114 ASN A N 1
ATOM 913 C CA . ASN A 1 114 ? -6.683 -5.048 24.215 1.00 80.81 114 ASN A CA 1
ATOM 914 C C . ASN A 1 114 ? -6.369 -3.734 23.458 1.00 80.81 114 ASN A C 1
ATOM 916 O O . ASN A 1 114 ? -5.632 -3.704 22.475 1.00 80.81 114 ASN A O 1
ATOM 920 N N . GLU A 1 115 ? -6.833 -2.612 24.013 1.00 83.12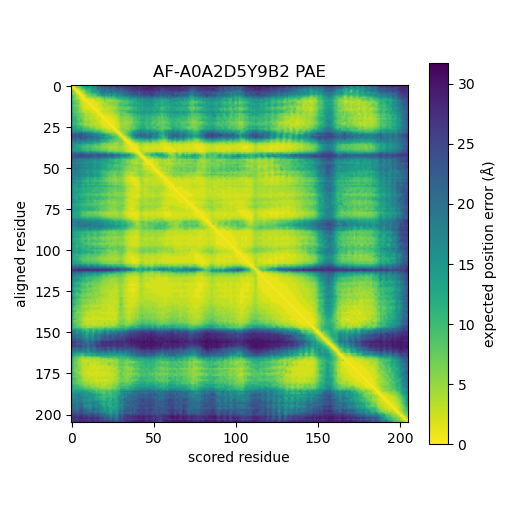 115 GLU A N 1
ATOM 921 C CA . GLU A 1 115 ? -6.621 -1.262 23.470 1.00 83.12 115 GLU A CA 1
ATOM 922 C C . GLU A 1 115 ? -5.142 -0.900 23.254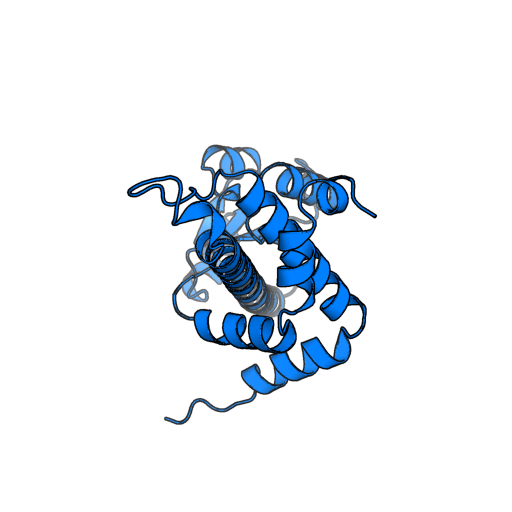 1.00 83.12 115 GLU A C 1
ATOM 924 O O . GLU A 1 115 ? -4.800 -0.261 22.258 1.00 83.12 115 GLU A O 1
ATOM 929 N N . HIS A 1 116 ? -4.246 -1.341 24.142 1.00 84.62 116 HIS A N 1
ATOM 930 C CA . HIS A 1 116 ? -2.812 -1.088 23.989 1.00 84.62 116 HIS A CA 1
ATOM 931 C C . HIS A 1 116 ? -2.217 -1.832 22.795 1.00 84.62 116 HIS A C 1
ATOM 933 O O . HIS A 1 116 ? -1.344 -1.297 22.110 1.00 84.62 116 HIS A O 1
ATOM 939 N N . GLN A 1 117 ? -2.692 -3.050 22.537 1.00 88.31 117 GLN A N 1
ATOM 940 C CA . GLN A 1 117 ? -2.247 -3.840 21.398 1.00 88.31 117 GLN A CA 1
ATOM 941 C C . GLN A 1 117 ? -2.675 -3.179 20.087 1.00 88.31 117 GLN A C 1
ATOM 943 O O . GLN A 1 117 ? -1.824 -2.967 19.228 1.00 88.31 117 GLN A O 1
ATOM 948 N N . LEU A 1 118 ? -3.943 -2.758 19.981 1.00 89.00 118 LEU A N 1
ATOM 949 C CA . LEU A 1 118 ? -4.433 -2.041 18.802 1.00 89.00 118 LEU A CA 1
ATOM 950 C C . LEU A 1 118 ? -3.637 -0.753 18.556 1.00 89.00 118 LEU A C 1
ATOM 952 O O . LEU A 1 118 ? -3.249 -0.471 17.426 1.00 89.00 118 LEU A O 1
ATOM 956 N N . LEU A 1 119 ? -3.378 0.038 19.601 1.00 89.88 119 LEU A N 1
ATOM 957 C CA . LEU A 1 119 ? -2.632 1.287 19.450 1.00 89.88 119 LEU A CA 1
ATOM 958 C C . LEU A 1 119 ? -1.209 1.045 18.928 1.00 89.88 119 LEU A C 1
ATOM 960 O O . LEU A 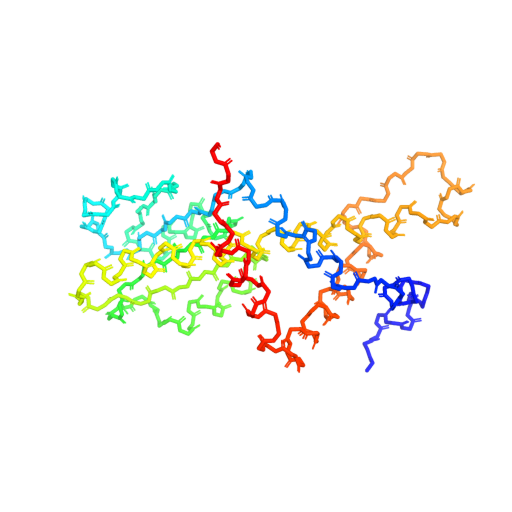1 119 ? -0.739 1.793 18.068 1.00 89.88 119 LEU A O 1
ATOM 964 N N . ASN A 1 120 ? -0.523 0.022 19.442 1.00 90.12 120 ASN A N 1
ATOM 965 C CA . ASN A 1 120 ? 0.806 -0.349 18.958 1.00 90.12 120 ASN A CA 1
ATOM 966 C C . ASN A 1 120 ? 0.745 -0.845 17.510 1.00 90.12 120 ASN A C 1
ATOM 968 O O . ASN A 1 120 ? 1.532 -0.398 16.683 1.00 90.12 120 ASN A O 1
ATOM 972 N N . GLU A 1 121 ? -0.247 -1.666 17.173 1.00 91.88 121 GLU A N 1
ATOM 973 C CA . GLU A 1 121 ? -0.436 -2.165 15.813 1.00 91.88 121 GLU A CA 1
ATOM 974 C C . GLU A 1 121 ? -0.720 -1.038 14.810 1.00 91.88 121 GLU A C 1
ATOM 976 O O . GLU A 1 121 ? -0.154 -1.034 13.716 1.00 91.88 121 GLU A O 1
ATOM 981 N N . ILE A 1 122 ? -1.518 -0.030 15.186 1.00 92.31 122 ILE A N 1
ATOM 982 C CA . ILE A 1 122 ? -1.734 1.169 14.363 1.00 92.31 122 ILE A CA 1
ATOM 983 C C . ILE A 1 122 ? -0.411 1.909 14.145 1.00 92.31 122 ILE A C 1
ATOM 985 O O . ILE A 1 122 ? -0.106 2.285 13.014 1.00 92.31 122 ILE A O 1
ATOM 989 N N . LYS A 1 123 ? 0.389 2.115 15.200 1.00 90.62 123 LYS A N 1
ATOM 990 C CA . LYS A 1 123 ? 1.685 2.809 15.095 1.00 90.62 123 LYS A CA 1
ATOM 991 C C . LYS A 1 123 ? 2.651 2.063 14.177 1.00 90.62 123 LYS A C 1
ATOM 993 O O . LYS A 1 123 ? 3.238 2.684 13.291 1.00 90.62 123 LYS A O 1
ATOM 998 N N . ASP A 1 124 ? 2.764 0.751 14.345 1.00 90.38 124 ASP A N 1
ATOM 999 C CA . ASP A 1 124 ? 3.635 -0.089 13.525 1.00 90.38 124 ASP A CA 1
ATOM 1000 C C . ASP A 1 124 ? 3.169 -0.099 12.061 1.00 90.38 124 ASP A C 1
ATOM 1002 O O . ASP A 1 124 ? 3.977 0.045 11.142 1.00 90.38 124 ASP A O 1
ATOM 1006 N N . SER A 1 125 ? 1.856 -0.184 11.830 1.00 91.69 125 SER A N 1
ATOM 1007 C CA . SER A 1 125 ? 1.266 -0.112 10.485 1.00 91.69 125 SER A CA 1
ATOM 1008 C C . SER A 1 125 ? 1.505 1.250 9.836 1.00 91.69 125 SER A C 1
ATOM 1010 O O . SER A 1 125 ? 1.853 1.324 8.660 1.00 91.69 125 SER A O 1
ATOM 1012 N N . CYS A 1 126 ? 1.402 2.346 10.592 1.00 91.06 126 CYS A N 1
ATOM 1013 C CA . CYS A 1 126 ? 1.724 3.679 10.086 1.00 91.06 126 CYS A CA 1
ATOM 1014 C C . CYS A 1 126 ? 3.190 3.774 9.650 1.00 91.06 126 CYS A C 1
ATOM 1016 O O . CYS A 1 126 ? 3.478 4.325 8.587 1.00 91.06 126 CYS A O 1
ATOM 1018 N N . GLN A 1 127 ? 4.121 3.214 10.427 1.00 87.38 127 GLN A N 1
ATOM 1019 C CA . GLN A 1 127 ? 5.536 3.186 10.050 1.00 87.38 127 GLN A CA 1
ATOM 1020 C C . GLN A 1 127 ? 5.768 2.389 8.761 1.00 87.38 127 GLN A C 1
ATOM 1022 O O . GLN A 1 127 ? 6.479 2.861 7.870 1.00 87.38 127 GLN A O 1
ATOM 1027 N N . ARG A 1 128 ? 5.130 1.220 8.622 1.00 87.69 128 ARG A N 1
ATOM 1028 C CA . ARG A 1 128 ? 5.218 0.400 7.405 1.00 87.69 128 ARG A CA 1
ATOM 1029 C C . ARG A 1 128 ? 4.629 1.105 6.186 1.00 87.69 128 ARG A C 1
ATOM 1031 O O . ARG A 1 128 ? 5.302 1.202 5.161 1.00 87.69 128 ARG A O 1
ATOM 1038 N N . VAL A 1 129 ? 3.432 1.680 6.300 1.00 90.12 129 VAL A N 1
ATOM 1039 C CA . VAL A 1 129 ? 2.804 2.452 5.215 1.00 90.12 129 VAL A CA 1
ATOM 1040 C C . VAL A 1 129 ? 3.678 3.649 4.821 1.00 90.12 129 VAL A C 1
ATOM 1042 O O . VAL A 1 129 ? 3.902 3.884 3.635 1.00 90.12 129 VAL A O 1
ATOM 1045 N N . MET A 1 130 ? 4.245 4.375 5.787 1.00 87.56 130 MET A N 1
ATOM 1046 C CA . MET A 1 130 ? 5.167 5.487 5.527 1.00 87.56 130 MET A CA 1
ATOM 1047 C C . MET A 1 130 ? 6.434 5.037 4.780 1.00 87.56 130 MET A C 1
ATOM 1049 O O . MET A 1 130 ? 6.885 5.717 3.851 1.00 87.56 130 MET A O 1
ATOM 1053 N N . HIS A 1 131 ? 6.984 3.875 5.142 1.00 83.69 131 HIS A N 1
ATOM 1054 C CA . HIS A 1 131 ? 8.113 3.273 4.438 1.00 83.69 131 HIS A CA 1
ATOM 1055 C C . HIS A 1 131 ? 7.752 2.921 2.987 1.00 83.69 131 HIS A C 1
ATOM 1057 O O . HIS A 1 131 ? 8.472 3.302 2.064 1.00 83.69 131 HIS A O 1
ATOM 1063 N N . LEU A 1 132 ? 6.602 2.276 2.766 1.00 86.50 132 LEU A N 1
ATOM 1064 C CA . LEU A 1 132 ? 6.118 1.925 1.427 1.00 86.50 132 LEU A CA 1
ATOM 1065 C C . LEU A 1 132 ? 5.884 3.162 0.549 1.00 86.50 132 LEU A C 1
ATOM 1067 O O . LEU A 1 132 ? 6.245 3.162 -0.625 1.00 86.50 132 LEU A O 1
ATOM 1071 N N . ILE A 1 133 ? 5.338 4.243 1.112 1.00 86.75 133 ILE A N 1
ATOM 1072 C CA . ILE A 1 133 ? 5.149 5.508 0.383 1.00 86.75 133 ILE A CA 1
ATOM 1073 C C . ILE A 1 133 ? 6.495 6.099 -0.032 1.00 86.75 133 ILE A C 1
ATOM 1075 O O . ILE A 1 133 ? 6.643 6.590 -1.153 1.00 86.75 133 ILE A O 1
ATOM 1079 N N . SER A 1 134 ? 7.476 6.062 0.870 1.00 85.38 134 SER A N 1
ATOM 1080 C CA . SER A 1 134 ? 8.821 6.565 0.587 1.00 85.38 134 SER A CA 1
ATOM 1081 C C . SER A 1 134 ? 9.485 5.749 -0.521 1.00 85.38 134 SER A C 1
ATOM 1083 O O . SER A 1 134 ? 10.048 6.325 -1.449 1.00 85.38 134 SER A O 1
ATOM 1085 N N . LEU A 1 135 ? 9.330 4.423 -0.486 1.00 85.12 135 LEU A N 1
ATOM 1086 C CA . LEU A 1 135 ? 9.818 3.516 -1.521 1.00 85.12 135 LEU A CA 1
ATOM 1087 C C . LEU A 1 135 ? 9.180 3.802 -2.884 1.00 85.12 135 LEU A C 1
ATOM 1089 O O . LEU A 1 135 ? 9.897 4.001 -3.863 1.00 85.12 135 LEU A O 1
ATOM 1093 N N . GLU A 1 136 ? 7.853 3.916 -2.950 1.00 86.88 136 GLU A N 1
ATOM 1094 C CA . GLU A 1 136 ? 7.137 4.234 -4.193 1.00 86.88 136 GLU A CA 1
ATOM 1095 C C . GLU A 1 136 ? 7.550 5.590 -4.784 1.00 86.88 136 GLU A C 1
ATOM 1097 O O . GLU A 1 136 ? 7.659 5.742 -6.006 1.00 86.88 136 GLU A O 1
ATOM 1102 N N . ARG A 1 137 ? 7.847 6.583 -3.940 1.00 84.94 137 ARG A N 1
ATOM 1103 C CA . ARG A 1 137 ? 8.388 7.872 -4.396 1.00 84.94 137 ARG A CA 1
ATOM 1104 C C . ARG A 1 137 ? 9.791 7.738 -4.962 1.00 84.94 137 ARG A C 1
ATOM 1106 O O . ARG A 1 137 ? 10.049 8.303 -6.023 1.00 84.94 137 ARG A O 1
ATOM 1113 N N . THR A 1 138 ? 10.673 6.993 -4.301 1.00 86.31 138 THR A N 1
ATOM 1114 C CA . THR A 1 138 ? 12.026 6.752 -4.811 1.00 86.31 138 THR A CA 1
ATOM 1115 C C . THR A 1 138 ? 11.972 6.012 -6.146 1.00 86.31 138 THR A C 1
ATOM 1117 O O . THR A 1 138 ? 12.612 6.445 -7.100 1.00 86.31 138 THR A O 1
ATOM 1120 N N . ILE A 1 139 ? 11.136 4.975 -6.263 1.00 87.25 139 ILE A N 1
ATOM 1121 C CA . ILE A 1 139 ? 10.891 4.261 -7.526 1.00 87.25 139 ILE A CA 1
ATOM 1122 C C . ILE A 1 139 ? 10.427 5.239 -8.612 1.00 87.25 139 ILE A C 1
ATOM 1124 O O . ILE A 1 139 ? 10.986 5.270 -9.708 1.00 87.25 139 ILE A O 1
ATOM 1128 N N . SER A 1 140 ? 9.438 6.077 -8.297 1.00 86.19 140 SER A N 1
ATOM 1129 C CA . SER A 1 140 ? 8.879 7.065 -9.227 1.00 86.19 140 SER A CA 1
ATOM 1130 C C . SER A 1 140 ? 9.916 8.100 -9.675 1.00 86.19 140 SER A C 1
ATOM 1132 O O . SER A 1 140 ? 9.992 8.424 -10.860 1.00 86.19 140 SER A O 1
ATOM 1134 N N . HIS A 1 141 ? 10.737 8.599 -8.750 1.00 85.00 141 HIS A N 1
ATOM 1135 C CA . HIS A 1 141 ? 11.808 9.556 -9.033 1.00 85.00 141 HIS A CA 1
ATOM 1136 C C . HIS A 1 141 ? 12.912 8.936 -9.893 1.00 85.00 141 HIS A C 1
ATOM 1138 O O . HIS A 1 141 ? 13.361 9.540 -10.867 1.00 85.00 141 HIS A O 1
ATOM 1144 N N . THR A 1 142 ? 13.319 7.706 -9.584 1.00 85.69 142 THR A N 1
ATOM 1145 C CA . THR A 1 142 ? 14.321 6.968 -10.361 1.00 85.69 142 THR A CA 1
ATOM 1146 C C . THR A 1 142 ? 13.813 6.653 -11.765 1.00 85.69 142 THR A C 1
ATOM 1148 O O . THR A 1 142 ? 14.536 6.881 -12.734 1.00 85.69 142 THR A O 1
ATOM 1151 N N . ALA A 1 143 ? 12.551 6.237 -11.907 1.00 86.19 143 ALA A N 1
ATOM 1152 C CA . ALA A 1 143 ? 11.921 6.053 -13.213 1.00 86.19 143 ALA A CA 1
ATOM 1153 C C . ALA A 1 143 ? 11.953 7.349 -14.039 1.00 86.19 143 ALA A C 1
ATOM 1155 O O . ALA A 1 143 ? 12.306 7.333 -15.218 1.00 86.19 143 ALA A O 1
ATOM 1156 N N . GLN A 1 144 ? 11.649 8.490 -13.414 1.00 85.31 144 GLN A N 1
ATOM 1157 C CA . GLN A 1 144 ? 11.705 9.787 -14.085 1.00 85.31 144 GLN A CA 1
ATOM 1158 C C . GLN A 1 144 ? 13.132 10.158 -14.507 1.00 85.31 144 GLN A C 1
ATOM 1160 O O . GLN A 1 144 ? 13.327 10.605 -15.639 1.00 85.31 144 GLN A O 1
ATOM 1165 N N . LYS A 1 145 ? 14.134 9.920 -13.646 1.00 84.62 145 LYS A N 1
ATOM 1166 C CA . LYS A 1 145 ? 15.551 10.122 -13.985 1.00 84.62 145 LYS A CA 1
ATOM 1167 C C . LYS A 1 145 ? 15.949 9.317 -15.218 1.00 84.62 145 LYS A C 1
ATOM 1169 O O . LYS A 1 145 ? 16.488 9.916 -16.142 1.00 84.62 145 LYS A O 1
ATOM 1174 N N . ILE A 1 146 ? 15.625 8.022 -15.262 1.00 83.62 146 ILE A N 1
ATOM 1175 C CA . ILE A 1 146 ? 15.941 7.119 -16.385 1.00 83.62 146 ILE A CA 1
ATOM 1176 C C . ILE A 1 146 ? 15.337 7.624 -17.698 1.00 83.62 146 ILE A C 1
ATOM 1178 O O . ILE A 1 146 ? 16.020 7.701 -18.717 1.00 83.62 146 ILE A O 1
ATOM 1182 N N . VAL A 1 147 ? 14.065 8.026 -17.676 1.00 81.94 147 VAL A N 1
ATOM 1183 C CA . VAL A 1 147 ? 13.398 8.537 -18.881 1.00 81.94 147 VAL A CA 1
ATOM 1184 C C . VAL A 1 147 ? 13.983 9.881 -19.321 1.00 81.94 147 VAL A C 1
ATOM 1186 O O . VAL A 1 147 ? 14.120 10.129 -20.518 1.00 81.94 147 VAL A O 1
ATOM 1189 N N . SER A 1 148 ? 14.345 10.747 -18.371 1.00 76.94 148 SER A N 1
ATOM 1190 C CA . SER A 1 148 ? 14.894 12.078 -18.659 1.00 76.94 148 SER A CA 1
ATOM 1191 C C . SER A 1 148 ? 16.367 12.076 -19.088 1.00 76.94 148 SER A C 1
ATOM 1193 O O . SER A 1 148 ? 16.789 12.992 -19.788 1.00 76.94 148 SER A O 1
ATOM 1195 N N . SER A 1 149 ? 17.145 11.057 -18.708 1.00 70.62 149 SER A N 1
ATOM 1196 C CA . SER A 1 149 ? 18.572 10.942 -19.030 1.00 70.62 149 SER A CA 1
ATOM 1197 C C . SER A 1 149 ? 18.844 10.316 -20.400 1.00 70.62 149 SER A C 1
ATOM 1199 O O . SER A 1 149 ? 20.003 10.195 -20.796 1.00 70.62 149 SER A O 1
ATOM 1201 N N . ASN A 1 150 ? 17.806 9.937 -21.154 1.00 65.12 150 ASN A N 1
ATOM 1202 C CA . ASN A 1 150 ? 17.968 9.337 -22.473 1.00 65.12 150 ASN A CA 1
ATOM 1203 C C . ASN A 1 150 ? 18.452 10.390 -23.505 1.00 65.12 150 ASN A C 1
ATOM 1205 O O . ASN A 1 150 ? 17.728 11.342 -23.818 1.00 65.12 150 ASN A O 1
ATOM 1209 N N . PRO A 1 151 ? 19.650 10.2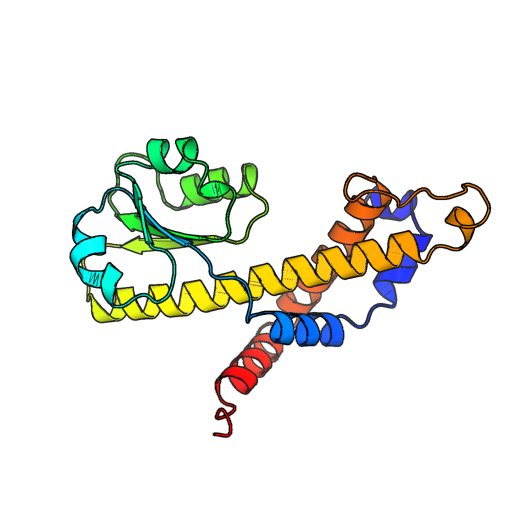35 -24.098 1.00 53.91 151 PRO A N 1
ATOM 1210 C CA . PRO A 1 151 ? 20.208 11.212 -25.036 1.00 53.91 151 PRO A CA 1
ATOM 1211 C C . PRO A 1 151 ? 19.468 11.268 -26.384 1.00 53.91 151 PRO A C 1
ATOM 1213 O O . PRO A 1 151 ? 19.632 12.221 -27.139 1.00 53.91 151 PRO A O 1
ATOM 1216 N N . ARG A 1 152 ? 18.610 10.287 -26.709 1.00 52.75 152 ARG A N 1
ATOM 1217 C CA . ARG A 1 152 ? 17.768 10.350 -27.922 1.00 52.75 152 ARG A CA 1
ATOM 1218 C C . ARG A 1 152 ? 16.612 11.349 -27.801 1.00 52.75 152 ARG A C 1
ATOM 1220 O O . ARG A 1 152 ? 16.082 11.787 -28.816 1.00 52.75 152 ARG A O 1
ATOM 1227 N N . THR A 1 153 ? 16.236 11.735 -26.581 1.00 49.88 153 THR A N 1
ATOM 1228 C CA . THR A 1 153 ? 15.186 12.735 -26.322 1.00 49.88 153 THR A CA 1
ATOM 1229 C C . THR A 1 153 ? 15.693 14.174 -26.287 1.00 49.88 153 THR A C 1
ATOM 1231 O O . THR A 1 153 ? 14.903 15.083 -26.519 1.00 49.88 153 THR A O 1
ATOM 1234 N N . SER A 1 154 ? 16.989 14.399 -26.057 1.00 46.12 154 SER A N 1
ATOM 1235 C CA . SER A 1 154 ? 17.570 15.748 -26.004 1.00 46.12 154 SER A CA 1
ATOM 1236 C C . SER A 1 154 ? 17.849 16.357 -27.383 1.00 46.12 154 SER A C 1
ATOM 1238 O 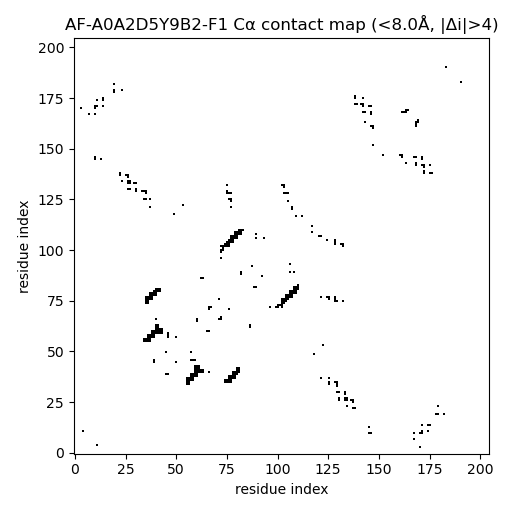O . SER A 1 154 ? 17.947 17.574 -27.492 1.00 46.12 154 SER A O 1
ATOM 1240 N N . ILE A 1 155 ? 17.939 15.542 -28.441 1.00 48.16 155 ILE A N 1
ATOM 1241 C CA . ILE A 1 155 ? 18.285 16.010 -29.798 1.00 48.16 155 ILE A CA 1
ATOM 1242 C C . ILE A 1 155 ? 17.033 16.368 -30.627 1.00 48.16 155 ILE A C 1
ATOM 1244 O O . ILE A 1 155 ? 17.107 17.213 -31.512 1.00 48.16 155 ILE A O 1
ATOM 1248 N N . ALA A 1 156 ? 15.872 15.768 -30.337 1.00 45.16 156 ALA A N 1
ATOM 1249 C CA . ALA A 1 156 ? 14.675 15.884 -31.183 1.00 45.16 156 ALA A CA 1
ATOM 1250 C C . ALA A 1 156 ? 13.596 16.858 -30.676 1.00 45.16 156 ALA A C 1
ATOM 1252 O O . ALA A 1 156 ? 12.616 17.087 -31.379 1.00 45.16 156 ALA A O 1
ATOM 1253 N N . SER A 1 157 ? 13.726 17.434 -29.478 1.00 41.09 157 SER A N 1
ATOM 1254 C CA . SER A 1 157 ? 12.691 18.331 -28.963 1.00 41.09 157 SER A CA 1
ATOM 1255 C C . SER A 1 157 ? 13.290 19.367 -28.027 1.00 41.09 157 SER A C 1
ATOM 1257 O O . SER A 1 157 ? 13.694 19.050 -26.909 1.00 41.09 157 SER A O 1
ATOM 1259 N N . GLY A 1 158 ? 13.285 20.629 -28.460 1.00 41.28 158 GLY A N 1
ATOM 1260 C CA . GLY A 1 158 ? 13.338 21.742 -27.521 1.00 41.28 158 GLY A CA 1
ATOM 1261 C C . GLY A 1 158 ? 12.250 21.526 -26.470 1.00 41.28 158 GLY A C 1
ATOM 1262 O O . GLY A 1 158 ? 11.088 21.345 -26.821 1.00 41.28 158 GLY A O 1
ATOM 1263 N N . TYR A 1 159 ? 12.661 21.439 -25.205 1.00 40.44 159 TYR A N 1
ATOM 1264 C CA . TYR A 1 159 ? 11.801 21.428 -24.022 1.00 40.44 159 TYR A CA 1
ATOM 1265 C C . TYR A 1 159 ? 10.542 20.548 -24.107 1.00 40.44 159 TYR A C 1
ATOM 1267 O O . TYR A 1 159 ? 9.424 21.046 -24.084 1.00 40.44 159 TYR A O 1
ATOM 1275 N N . ASN A 1 160 ? 10.707 19.225 -24.098 1.00 43.47 160 ASN A N 1
ATOM 1276 C CA . ASN A 1 160 ? 9.626 18.334 -23.674 1.00 43.47 160 ASN A CA 1
ATOM 1277 C C . ASN A 1 160 ? 10.115 17.463 -22.517 1.00 43.47 160 ASN A C 1
ATOM 1279 O O . ASN A 1 160 ? 10.687 16.392 -22.713 1.00 43.47 160 ASN A O 1
ATOM 1283 N N . HIS A 1 161 ? 9.875 17.926 -21.286 1.00 49.94 161 HIS A N 1
ATOM 1284 C CA . HIS A 1 161 ? 9.851 17.038 -20.129 1.00 49.94 161 HIS A CA 1
ATOM 1285 C C . HIS A 1 161 ? 8.813 15.948 -20.420 1.00 49.94 161 HIS A C 1
ATOM 1287 O O . HIS A 1 161 ? 7.613 16.223 -20.396 1.00 49.94 161 HIS A O 1
ATOM 1293 N N . LYS A 1 162 ? 9.248 14.717 -20.725 1.00 55.75 162 LYS A N 1
ATOM 1294 C CA . LYS A 1 162 ? 8.326 13.577 -20.800 1.00 55.75 162 LYS A CA 1
ATOM 1295 C C . LYS A 1 162 ? 7.595 13.497 -19.461 1.00 55.75 162 LYS A C 1
ATOM 1297 O O . LYS A 1 162 ? 8.219 13.329 -18.414 1.00 55.75 162 LYS A O 1
ATOM 1302 N N . SER A 1 163 ? 6.284 13.718 -19.499 1.00 61.12 163 SER A N 1
ATOM 1303 C CA . SER A 1 163 ? 5.453 13.782 -18.302 1.00 61.12 163 SER A CA 1
ATOM 1304 C C . SER A 1 163 ? 5.381 12.409 -17.627 1.00 61.12 163 SER A C 1
ATOM 1306 O O . SER A 1 163 ? 5.608 11.371 -18.260 1.00 61.12 163 SER A O 1
ATOM 1308 N N . SER A 1 164 ? 4.991 12.393 -16.351 1.00 62.91 164 SER A N 1
ATOM 1309 C CA . SER A 1 164 ? 4.660 11.183 -15.575 1.00 62.91 164 SER A CA 1
ATOM 1310 C C . SER A 1 164 ? 3.558 10.313 -16.209 1.00 62.91 164 SER A C 1
ATOM 1312 O O . SER A 1 164 ? 3.248 9.235 -15.714 1.00 62.91 164 SER A O 1
ATOM 1314 N N . ASN A 1 165 ? 2.979 10.751 -17.331 1.00 67.94 165 ASN A N 1
ATOM 1315 C CA . ASN A 1 165 ? 1.995 10.008 -18.108 1.00 67.94 165 ASN A CA 1
ATOM 1316 C C . ASN A 1 165 ? 2.581 9.290 -19.335 1.00 67.94 165 ASN A C 1
ATOM 1318 O O . ASN A 1 165 ? 1.836 8.575 -20.005 1.00 67.94 165 ASN A O 1
ATOM 1322 N N . SER A 1 166 ? 3.876 9.451 -19.636 1.00 80.75 166 SER A N 1
ATOM 1323 C CA . SER A 1 166 ? 4.523 8.762 -20.762 1.00 80.75 166 SER A CA 1
ATOM 1324 C C . SER A 1 166 ? 4.546 7.240 -20.577 1.00 80.75 166 SER A C 1
ATOM 1326 O O . SER A 1 166 ? 4.628 6.730 -19.455 1.00 80.75 166 SER A O 1
ATOM 1328 N N . VAL A 1 167 ? 4.466 6.504 -21.691 1.00 82.12 167 VAL A N 1
ATOM 1329 C CA . VAL A 1 167 ? 4.515 5.033 -21.687 1.00 82.12 167 VAL A CA 1
ATOM 1330 C C . VAL A 1 167 ? 5.859 4.562 -21.133 1.00 82.12 167 VAL A C 1
ATOM 1332 O O . VAL A 1 167 ? 5.897 3.669 -20.293 1.00 82.12 167 VAL A O 1
ATOM 1335 N N . GLU A 1 168 ? 6.948 5.235 -21.502 1.00 81.06 168 GLU A N 1
ATOM 1336 C CA . GLU A 1 168 ? 8.302 4.930 -21.040 1.00 81.06 168 GLU A CA 1
ATOM 1337 C C . GLU A 1 168 ? 8.466 5.115 -19.529 1.00 81.06 168 GLU A C 1
ATOM 1339 O O . GLU A 1 168 ? 9.131 4.306 -18.881 1.00 81.06 168 GLU A O 1
ATOM 1344 N N . TYR A 1 169 ? 7.826 6.137 -18.947 1.00 84.75 169 TYR A N 1
ATOM 1345 C CA . TYR A 1 169 ? 7.800 6.325 -17.495 1.00 84.75 169 TYR A CA 1
ATOM 1346 C C . TYR A 1 169 ? 7.082 5.171 -16.803 1.00 84.75 169 TYR A C 1
ATOM 1348 O O . TYR A 1 169 ? 7.642 4.572 -15.887 1.00 84.75 169 TYR A O 1
ATOM 1356 N N . LYS A 1 170 ? 5.881 4.812 -17.272 1.00 83.88 170 LYS A N 1
ATOM 1357 C CA . LYS A 1 170 ? 5.093 3.716 -16.687 1.00 83.88 170 LYS A CA 1
ATOM 1358 C C . LYS A 1 170 ? 5.816 2.374 -16.798 1.00 83.88 170 LYS A C 1
ATOM 1360 O O . LYS A 1 170 ? 5.838 1.609 -15.838 1.00 83.88 170 LYS A O 1
ATOM 1365 N N . VAL A 1 171 ? 6.443 2.106 -17.945 1.00 84.44 171 VAL A N 1
ATOM 1366 C CA . VAL A 1 171 ? 7.248 0.896 -18.166 1.00 84.44 171 VAL A CA 1
ATOM 1367 C C . VAL A 1 171 ? 8.453 0.875 -17.225 1.00 84.44 171 VAL A C 1
ATOM 1369 O O . VAL A 1 171 ? 8.646 -0.116 -16.526 1.00 84.44 171 VAL A O 1
ATOM 1372 N N . SER A 1 172 ? 9.212 1.971 -17.132 1.00 83.31 172 SER A N 1
ATOM 1373 C CA . SER A 1 172 ? 10.371 2.060 -16.229 1.00 83.31 172 SER A CA 1
ATOM 1374 C C . SER A 1 172 ? 9.966 1.884 -14.766 1.00 83.31 172 SER A C 1
ATOM 1376 O O . SER A 1 172 ? 10.577 1.102 -14.046 1.00 83.31 172 SER A O 1
ATOM 1378 N N . GLN A 1 173 ? 8.897 2.555 -14.333 1.00 87.00 173 GLN A N 1
ATOM 1379 C CA . GLN A 1 173 ? 8.374 2.456 -12.972 1.00 87.00 173 GLN A CA 1
ATOM 1380 C C . GLN A 1 173 ? 7.974 1.016 -12.625 1.00 87.00 173 GLN A C 1
ATOM 1382 O O . GLN A 1 173 ? 8.324 0.525 -11.554 1.00 87.00 173 GLN A O 1
ATOM 1387 N N . ASN A 1 174 ? 7.292 0.320 -13.540 1.00 85.56 174 ASN A N 1
ATOM 1388 C CA . ASN A 1 174 ? 6.894 -1.071 -13.339 1.00 85.56 174 ASN A CA 1
ATOM 1389 C C . ASN A 1 174 ? 8.097 -2.020 -13.294 1.00 85.56 174 ASN A C 1
ATOM 1391 O O . ASN A 1 174 ? 8.130 -2.891 -12.432 1.00 85.56 174 ASN A O 1
ATOM 1395 N N . LEU A 1 175 ? 9.093 -1.834 -14.166 1.00 85.62 175 LEU A N 1
ATOM 1396 C CA . LEU A 1 175 ? 10.308 -2.655 -14.164 1.00 85.62 175 LEU A CA 1
ATOM 1397 C C . LEU A 1 175 ? 11.096 -2.500 -12.857 1.00 85.62 175 LEU A C 1
ATOM 1399 O O . LEU A 1 175 ? 11.513 -3.498 -12.273 1.00 85.62 175 LEU A O 1
ATOM 1403 N N . ILE A 1 176 ? 11.259 -1.264 -12.369 1.00 85.75 176 ILE A N 1
ATOM 1404 C CA . ILE A 1 176 ? 11.928 -1.009 -11.087 1.00 85.75 176 ILE A CA 1
ATOM 1405 C C . ILE A 1 176 ? 11.131 -1.648 -9.947 1.00 85.75 176 ILE A C 1
ATOM 1407 O O . ILE A 1 176 ? 11.718 -2.332 -9.114 1.00 85.75 176 ILE A O 1
ATOM 1411 N N . ARG A 1 177 ? 9.801 -1.469 -9.923 1.00 86.75 177 ARG A N 1
ATOM 1412 C CA . ARG A 1 177 ? 8.935 -2.057 -8.891 1.00 86.75 177 ARG A CA 1
ATOM 1413 C C . ARG A 1 177 ? 9.057 -3.579 -8.854 1.00 86.75 177 ARG A C 1
ATOM 1415 O O . ARG A 1 177 ? 9.264 -4.125 -7.778 1.00 86.75 177 ARG A O 1
ATOM 1422 N N . SER A 1 178 ? 8.998 -4.249 -10.008 1.00 85.19 178 SER A N 1
ATOM 1423 C CA . SER A 1 178 ? 9.183 -5.703 -10.095 1.00 85.19 178 SER A CA 1
ATOM 1424 C C . SER A 1 178 ? 10.528 -6.140 -9.526 1.00 85.19 178 SER A C 1
ATOM 1426 O O . SER A 1 178 ? 10.575 -7.070 -8.729 1.00 85.19 178 SER A O 1
ATOM 1428 N N . ARG A 1 179 ? 11.610 -5.432 -9.864 1.00 83.38 179 ARG 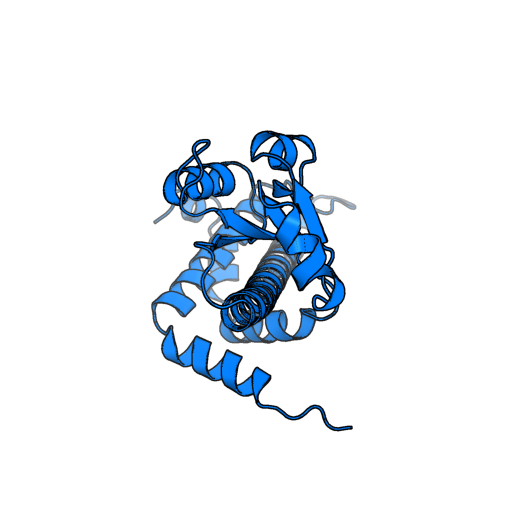A N 1
ATOM 1429 C CA . ARG A 1 179 ? 12.945 -5.776 -9.373 1.00 83.38 179 ARG A CA 1
ATOM 1430 C C . ARG A 1 179 ? 13.092 -5.550 -7.864 1.00 83.38 179 ARG A C 1
ATOM 1432 O O . ARG A 1 179 ? 13.713 -6.357 -7.184 1.00 83.38 179 ARG A O 1
ATOM 1439 N N . VAL A 1 180 ? 12.500 -4.481 -7.329 1.00 84.69 180 VAL A N 1
ATOM 1440 C CA . VAL A 1 180 ? 12.442 -4.235 -5.878 1.00 84.69 180 VAL A CA 1
ATOM 1441 C C . VAL A 1 180 ? 11.678 -5.357 -5.172 1.00 84.69 180 VAL A C 1
ATOM 1443 O O . VAL A 1 180 ? 12.165 -5.877 -4.172 1.00 84.69 180 VAL A O 1
ATOM 1446 N N . SER A 1 181 ? 10.520 -5.765 -5.702 1.00 83.88 181 SER A N 1
ATOM 1447 C CA . SER A 1 181 ? 9.754 -6.894 -5.162 1.00 83.88 181 SER A CA 1
ATOM 1448 C C . SER A 1 181 ? 10.561 -8.194 -5.176 1.00 83.88 181 SER A C 1
ATOM 1450 O O . SER A 1 181 ? 10.621 -8.864 -4.155 1.00 83.88 181 SER A O 1
ATOM 1452 N N . GLU A 1 182 ? 11.251 -8.509 -6.275 1.00 83.56 182 GLU A N 1
ATOM 1453 C CA . GLU A 1 182 ? 12.094 -9.709 -6.375 1.00 83.56 182 GLU A CA 1
ATOM 1454 C C . GLU A 1 182 ? 13.206 -9.745 -5.316 1.00 83.56 182 GLU A C 1
ATOM 1456 O O . GLU A 1 182 ? 13.437 -10.790 -4.714 1.00 83.56 182 GLU A O 1
ATOM 1461 N N . VAL A 1 183 ? 13.880 -8.619 -5.055 1.00 79.44 183 VAL A N 1
ATOM 1462 C CA . VAL A 1 183 ? 14.929 -8.536 -4.018 1.00 79.44 183 VAL A CA 1
ATOM 1463 C C . VAL A 1 183 ? 14.339 -8.760 -2.623 1.00 79.44 183 VAL A C 1
ATOM 1465 O O . VAL A 1 183 ? 14.902 -9.521 -1.834 1.00 79.44 183 VAL A O 1
ATOM 1468 N N . ILE A 1 184 ? 13.189 -8.143 -2.330 1.00 76.19 184 ILE A N 1
ATOM 1469 C CA . ILE A 1 184 ? 12.487 -8.318 -1.050 1.00 76.19 184 ILE A CA 1
ATOM 1470 C C . ILE A 1 184 ? 12.055 -9.780 -0.868 1.00 76.19 184 ILE A C 1
ATOM 1472 O O . ILE A 1 184 ? 12.264 -10.344 0.205 1.00 76.19 184 ILE A O 1
ATOM 1476 N N . ASP A 1 185 ? 11.509 -10.406 -1.912 1.00 79.19 185 ASP A N 1
ATOM 1477 C CA . ASP A 1 185 ? 11.019 -11.787 -1.871 1.00 79.19 185 ASP A CA 1
ATOM 1478 C C . ASP A 1 185 ? 12.160 -12.812 -1.770 1.00 79.19 185 ASP A C 1
ATOM 1480 O O . ASP A 1 185 ? 12.016 -13.843 -1.112 1.00 79.19 185 ASP A O 1
ATOM 1484 N N . GLN A 1 186 ? 13.311 -12.540 -2.394 1.00 77.62 186 GLN A N 1
ATOM 1485 C CA . GLN A 1 186 ? 14.480 -13.422 -2.333 1.00 77.62 186 GLN A CA 1
ATOM 1486 C C . GLN A 1 186 ? 15.192 -13.368 -0.979 1.00 77.62 186 GLN A C 1
ATOM 1488 O O . GLN A 1 186 ? 15.787 -14.368 -0.568 1.00 77.62 186 GLN A O 1
ATOM 1493 N N . LYS A 1 187 ? 15.160 -12.219 -0.290 1.00 72.69 187 LYS A N 1
ATOM 1494 C CA . LYS A 1 187 ? 15.873 -12.015 0.979 1.00 72.69 187 LYS A CA 1
ATOM 1495 C C 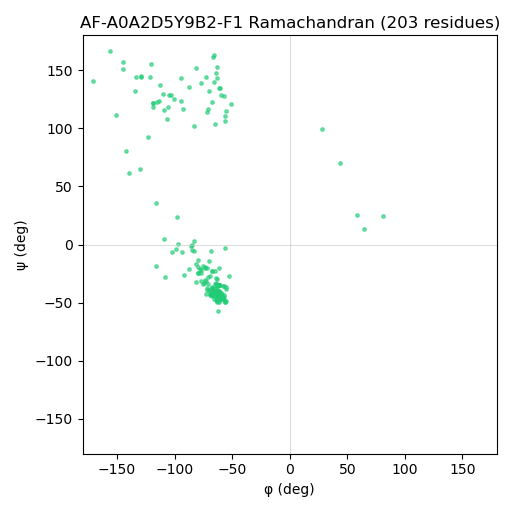. LYS A 1 187 ? 15.058 -11.224 2.013 1.00 72.69 187 LYS A C 1
ATOM 1497 O O . LYS A 1 187 ? 15.507 -10.174 2.490 1.00 72.69 187 LYS A O 1
ATOM 1502 N N . PRO A 1 188 ? 13.896 -11.744 2.440 1.00 66.19 188 PRO A N 1
ATOM 1503 C CA . PRO A 1 188 ? 13.018 -11.027 3.361 1.00 66.19 188 PRO A CA 1
ATOM 1504 C C . PRO A 1 188 ? 13.698 -10.755 4.712 1.00 66.19 188 PRO A C 1
ATOM 1506 O O . PRO A 1 188 ? 13.503 -9.698 5.308 1.00 66.19 188 PRO A O 1
ATOM 1509 N N . GLU A 1 189 ? 14.548 -11.672 5.185 1.00 60.03 189 GLU A N 1
ATOM 1510 C CA . GLU A 1 189 ? 15.241 -11.543 6.473 1.00 60.03 189 GLU A CA 1
ATOM 1511 C C . GLU A 1 189 ? 16.344 -10.471 6.480 1.00 60.03 189 GLU A C 1
ATOM 1513 O O . GLU A 1 189 ? 16.494 -9.765 7.479 1.00 60.03 189 GLU A O 1
ATOM 1518 N N . GLU A 1 190 ? 17.104 -10.316 5.387 1.00 62.53 190 GLU A N 1
ATOM 1519 C CA . GLU A 1 190 ? 18.132 -9.266 5.271 1.00 62.53 190 GLU A CA 1
ATOM 1520 C C . GLU A 1 190 ? 17.475 -7.883 5.207 1.00 62.53 190 GLU A C 1
ATOM 1522 O O . GLU A 1 190 ? 17.856 -6.980 5.954 1.00 62.53 190 GLU A O 1
ATOM 1527 N N . PHE A 1 191 ? 16.403 -7.756 4.419 1.00 59.59 191 PHE A N 1
ATOM 1528 C CA . PHE A 1 191 ? 15.614 -6.529 4.330 1.00 59.59 191 PHE A CA 1
ATOM 1529 C C . PHE A 1 191 ? 15.018 -6.118 5.689 1.00 59.59 191 PHE A C 1
ATOM 1531 O O . PHE A 1 191 ? 15.120 -4.960 6.106 1.00 59.59 191 PHE A O 1
ATOM 1538 N N . LEU A 1 192 ? 14.438 -7.073 6.427 1.00 61.41 192 LEU A N 1
ATOM 1539 C CA . LEU A 1 192 ? 13.907 -6.824 7.769 1.00 61.41 192 LEU A CA 1
ATOM 1540 C C . LEU A 1 192 ? 15.011 -6.450 8.763 1.00 61.41 192 LEU A C 1
ATOM 1542 O O . LEU A 1 192 ? 14.818 -5.548 9.580 1.00 61.41 192 LEU A O 1
ATOM 1546 N N . ARG A 1 193 ? 16.178 -7.103 8.700 1.00 63.09 193 ARG A N 1
ATOM 1547 C CA . ARG A 1 193 ? 17.315 -6.799 9.580 1.00 63.09 193 ARG A CA 1
ATOM 1548 C C . ARG A 1 193 ? 17.818 -5.370 9.370 1.00 63.09 193 ARG A C 1
ATOM 1550 O O . ARG A 1 193 ? 18.063 -4.681 10.363 1.00 63.09 193 ARG A O 1
ATOM 1557 N N . ASP A 1 194 ? 17.909 -4.905 8.128 1.00 61.25 194 ASP A N 1
ATOM 1558 C CA . ASP A 1 194 ? 18.355 -3.545 7.819 1.00 61.25 194 ASP A CA 1
ATOM 1559 C C . ASP A 1 194 ? 17.337 -2.490 8.259 1.00 61.25 194 ASP A C 1
ATOM 1561 O O . ASP A 1 194 ? 17.720 -1.515 8.917 1.00 61.25 194 ASP A O 1
ATOM 1565 N N . ALA A 1 195 ? 16.042 -2.725 8.022 1.00 60.03 195 ALA A N 1
ATOM 1566 C CA . ALA A 1 195 ? 14.972 -1.867 8.531 1.00 60.03 195 ALA A CA 1
ATOM 1567 C C . ALA A 1 195 ? 14.989 -1.784 10.073 1.00 60.03 195 ALA A C 1
ATOM 1569 O O . ALA A 1 195 ? 14.967 -0.691 10.644 1.00 60.03 195 ALA A O 1
ATOM 1570 N N . ILE A 1 196 ? 15.133 -2.924 10.762 1.00 54.06 196 ILE A N 1
ATOM 1571 C CA . ILE A 1 196 ? 15.238 -2.997 12.231 1.00 54.06 196 ILE A CA 1
ATOM 1572 C C . ILE A 1 196 ? 16.511 -2.306 12.740 1.00 54.06 196 ILE A C 1
ATOM 1574 O O . ILE A 1 196 ? 16.486 -1.647 13.784 1.00 54.06 196 ILE A O 1
ATOM 1578 N N . SER A 1 197 ? 17.629 -2.415 12.019 1.00 60.62 197 SER A N 1
ATOM 1579 C CA . SER A 1 197 ? 18.888 -1.766 12.400 1.00 60.62 197 SER A CA 1
ATOM 1580 C C . SER A 1 197 ? 18.782 -0.238 12.383 1.00 60.62 197 SER A C 1
ATOM 1582 O O . SER A 1 197 ? 19.376 0.425 13.235 1.00 60.62 197 SER A O 1
ATOM 1584 N N . GLN A 1 198 ? 17.988 0.327 11.465 1.00 58.81 198 GLN A N 1
ATOM 1585 C CA . GLN A 1 198 ? 17.733 1.767 11.414 1.00 58.81 198 GLN A CA 1
ATOM 1586 C C . GLN A 1 198 ? 16.770 2.222 12.514 1.00 58.81 198 GLN A C 1
ATOM 1588 O O . GLN A 1 198 ? 16.986 3.291 13.080 1.00 58.81 198 GLN A O 1
ATOM 1593 N N . ILE A 1 199 ? 15.795 1.389 12.895 1.00 56.31 199 ILE A N 1
ATOM 1594 C CA . ILE A 1 199 ? 14.914 1.639 14.053 1.00 56.31 199 ILE A CA 1
ATOM 1595 C C . ILE A 1 199 ? 15.719 1.678 15.364 1.00 56.31 199 ILE A C 1
ATOM 1597 O O . ILE A 1 199 ? 15.420 2.464 16.260 1.00 56.31 199 ILE A O 1
ATOM 1601 N N . ARG A 1 200 ? 16.764 0.849 15.486 1.00 50.50 200 ARG A N 1
ATOM 1602 C CA . ARG A 1 200 ? 17.599 0.755 16.696 1.00 50.50 200 ARG A CA 1
ATOM 1603 C C . ARG A 1 200 ? 18.710 1.800 16.796 1.00 50.50 200 ARG A C 1
ATOM 1605 O O . ARG A 1 200 ? 19.379 1.835 17.829 1.00 50.50 200 ARG A O 1
ATOM 1612 N N . LYS A 1 201 ? 18.948 2.636 15.778 1.00 46.22 201 LYS A N 1
ATOM 1613 C CA . LYS A 1 201 ? 19.941 3.713 15.901 1.00 46.22 201 LYS A CA 1
ATOM 1614 C C . LYS A 1 201 ? 19.380 4.786 16.843 1.00 46.22 201 LYS A C 1
ATOM 1616 O O . LYS A 1 201 ? 18.392 5.423 16.483 1.00 46.22 201 LYS A O 1
ATOM 1621 N N . PRO A 1 202 ? 19.978 5.013 18.029 1.00 44.72 202 PRO A N 1
ATOM 1622 C CA . PRO A 1 202 ? 19.538 6.092 18.900 1.00 44.72 202 PRO A CA 1
ATOM 1623 C C . PRO A 1 202 ? 19.696 7.410 18.143 1.00 44.72 202 PRO A C 1
ATOM 1625 O O . PRO A 1 202 ? 20.760 7.682 17.577 1.00 44.72 202 PRO A O 1
ATOM 1628 N N . GLN A 1 203 ? 18.632 8.216 18.112 1.00 43.97 203 GLN A N 1
ATOM 1629 C CA . GLN A 1 203 ? 18.739 9.608 17.694 1.00 43.97 203 GLN A CA 1
ATOM 1630 C C . GLN A 1 203 ? 19.784 10.254 18.604 1.00 43.97 203 GLN A C 1
ATOM 1632 O O . GLN A 1 203 ? 19.571 10.363 19.810 1.00 43.97 203 GLN A O 1
ATOM 1637 N N . LYS A 1 204 ? 20.950 10.600 18.049 1.00 42.47 204 LYS A N 1
ATOM 1638 C CA . LYS A 1 204 ? 21.926 11.415 18.767 1.00 42.47 204 LYS A CA 1
ATOM 1639 C C . LYS A 1 204 ? 21.275 12.779 18.992 1.00 42.47 204 LYS A C 1
ATOM 1641 O O . LYS A 1 204 ? 21.122 13.539 18.039 1.00 42.47 204 LYS A O 1
ATOM 1646 N N . SER A 1 205 ? 20.840 13.002 20.228 1.00 38.34 205 SER A N 1
ATOM 1647 C CA . SER A 1 205 ? 20.575 14.309 20.830 1.00 38.34 205 SER A CA 1
ATOM 1648 C C . SER A 1 205 ? 21.840 15.153 20.864 1.00 38.34 205 SER A C 1
ATOM 1650 O O . SER A 1 205 ? 22.888 14.559 21.219 1.00 38.34 205 SER A O 1
#

Solvent-accessible surface area (backbone atoms only — not comparable to full-atom values): 11830 Å² total; per-residue (Å²): 134,63,76,64,50,77,78,40,52,68,55,49,52,59,55,69,71,51,62,59,69,60,48,53,60,51,13,69,72,56,47,83,84,60,75,34,34,38,34,31,33,62,41,80,64,52,50,76,75,42,47,87,78,44,94,47,59,73,45,82,24,81,34,71,67,51,37,57,71,74,45,58,59,75,40,40,28,36,37,37,33,53,63,85,51,87,88,58,55,72,66,60,49,49,56,54,45,62,78,72,29,91,46,39,65,48,78,45,72,41,81,90,66,57,71,68,57,51,54,51,50,52,53,54,46,38,53,52,34,28,47,47,46,22,38,54,48,42,44,50,50,50,20,47,49,59,61,69,67,41,72,78,58,69,78,78,41,88,88,66,80,79,50,92,81,36,69,65,32,52,51,36,31,48,54,46,50,53,54,52,50,50,53,44,72,75,37,52,66,61,55,50,49,54,55,52,53,60,71,67,53,74,82,84,125

pLDDT: mean 78.09, std 14.59, range [38.34, 95.25]

Secondary structure (DSSP, 8-state):
--HHHHH-HHHHHHHHTS-HHHHHHHHGGGGGG--PEEEEES-HHHHHHHGGG-SS-EEEESSHHHHHHHTGGGS-EEEEEETT-SS--HHHHHHHHHHH--S-EEEEEE-S--HHHHHHHHHHHHHHHHHHHHHHHHHHHHHHHHHHT-HHHHTT-TT----TTSHHHHHHHHHHHHHHHHHHHH-HHHHHHHHHHHHTS----

Radius of gyration: 19.93 Å; Cα contacts (8 Å, |Δi|>4): 213; chains: 1; bounding box: 44×35×55 Å